Protein AF-K0R519-F1 (afdb_monomer)

Solvent-accessible surface area (backbone atoms only — not comparable to full-atom values): 11097 Å² total; per-residue (Å²): 91,78,48,80,50,48,80,39,66,50,77,47,80,40,70,67,36,91,48,56,45,55,41,34,41,39,29,56,32,55,31,43,37,39,33,56,28,25,58,20,41,37,35,41,37,43,30,32,32,30,35,41,36,42,40,32,41,24,59,20,36,39,37,41,39,40,32,41,29,42,33,42,38,38,39,33,48,27,49,23,41,36,42,39,36,40,33,39,32,44,38,40,37,42,38,38,39,28,53,28,38,38,38,38,37,40,32,37,30,35,38,38,40,39,38,32,46,25,48,24,40,39,39,38,38,33,52,20,65,28,45,38,40,40,38,39,33,48,24,62,23,37,38,39,39,38,34,39,33,49,64,33,45,34,39,41,38,39,34,45,22,53,22,36,39,36,38,37,42,40,42,87,50,97,29,77,18,38,39,38,38,37,35,32,62,21,47,25,39,38,39,41,38,37,34,43,42,50,69,44,47,74,36,46,34,38,69,33,96,46,78,47,77,46,77,45,82,71,80,89,80,82,86,87,76,82,81,68,66,76,54,70,61,71,62,71,80,75,80,82,124

Nearest PDB structures (foldseek):
  8c50-assembly1_A  TM=2.244E-01  e=5.075E+00  Pontibacter korlensis
  7muq-assembly1_IM  TM=3.272E-01  e=9.864E+00  Legionella pneumophila
  7rah-assembly1_E  TM=1.917E-01  e=8.462E+00  Bordetella pertussis

Sequence (241 aa):
MTINLGTKEADVDITSTAQGLGLTLNYSVASDIAVGSAQGPLTLNTGDGNAVIDVAKIDGPLTLICGIGDHDVKLSEIAGDVLLTLGDGNQIVGIEDITNNLAVTLGTGNHVLRISGTTGNINATSLGGGEEFIVVQNTASDVSITTTSTTTTSNYTIQDTTGNVTVNSLQSSSGQGTHYYDISNTSGDVAVTAQGGNVKVLDVKTNATQTVMNVLDTTTGDQSDSDHAFDIENTLQRDVF

Organism: Thalassiosira oceanica (NCBI:txid159749)

Structure (mmCIF, N/CA/C/O backbone):
data_AF-K0R519-F1
#
_entry.id   AF-K0R519-F1
#
loop_
_atom_site.group_PDB
_atom_site.id
_atom_site.type_symbol
_atom_site.label_atom_id
_atom_site.label_alt_id
_atom_site.label_comp_id
_atom_site.label_asym_id
_atom_site.label_entity_id
_atom_site.label_seq_id
_atom_site.pdbx_PDB_ins_code
_atom_site.Cartn_x
_atom_site.Cartn_y
_atom_site.Cartn_z
_atom_site.occupancy
_atom_site.B_iso_or_equiv
_atom_site.auth_seq_id
_atom_site.auth_comp_id
_atom_site.auth_asym_id
_atom_site.auth_atom_id
_atom_site.pdbx_PDB_model_num
ATOM 1 N N . MET A 1 1 ? -0.104 23.165 10.542 1.00 84.06 1 MET A N 1
ATOM 2 C CA . MET A 1 1 ? 1.220 23.763 10.797 1.00 84.06 1 MET A CA 1
ATOM 3 C C . MET A 1 1 ? 2.101 23.454 9.607 1.00 84.06 1 MET A C 1
ATOM 5 O O . MET A 1 1 ? 2.061 22.332 9.125 1.00 84.06 1 MET A O 1
ATOM 9 N N . THR A 1 2 ? 2.869 24.426 9.128 1.00 82.12 2 THR A N 1
ATOM 10 C CA . THR A 1 2 ? 3.834 24.208 8.045 1.00 82.12 2 THR A CA 1
ATOM 11 C C . THR A 1 2 ? 5.220 24.538 8.570 1.00 82.12 2 THR A C 1
ATOM 13 O O . THR A 1 2 ? 5.417 25.619 9.123 1.00 82.12 2 THR A O 1
ATOM 16 N N . ILE A 1 3 ? 6.161 23.614 8.405 1.00 81.94 3 ILE A N 1
ATOM 17 C CA . ILE A 1 3 ? 7.577 23.792 8.718 1.00 81.94 3 ILE A CA 1
ATOM 18 C C . ILE A 1 3 ? 8.329 23.679 7.395 1.00 81.94 3 ILE A C 1
ATOM 20 O O . ILE A 1 3 ? 8.199 22.691 6.679 1.00 81.94 3 ILE A O 1
ATOM 24 N N . ASN A 1 4 ? 9.082 24.717 7.042 1.00 81.94 4 ASN A N 1
ATOM 25 C CA . ASN A 1 4 ? 9.931 24.707 5.858 1.00 81.94 4 ASN A CA 1
ATOM 26 C C . ASN A 1 4 ? 11.389 24.605 6.303 1.00 81.94 4 ASN A C 1
ATOM 28 O O . ASN A 1 4 ? 11.902 25.513 6.956 1.00 81.94 4 ASN A O 1
ATOM 32 N N . LEU A 1 5 ? 12.018 23.486 5.968 1.00 79.75 5 LEU A N 1
ATOM 33 C CA . LEU A 1 5 ? 13.377 23.127 6.360 1.00 79.75 5 LEU A CA 1
ATOM 34 C C . LEU A 1 5 ? 14.374 23.375 5.218 1.00 79.75 5 LEU A C 1
ATOM 36 O O . LEU A 1 5 ? 15.583 23.444 5.447 1.00 79.75 5 LEU A O 1
ATOM 40 N N . GLY A 1 6 ? 13.882 23.550 3.986 1.00 83.81 6 GLY A N 1
ATOM 41 C CA . GLY A 1 6 ? 14.714 23.696 2.796 1.00 83.81 6 GLY A CA 1
ATOM 42 C C . GLY A 1 6 ? 15.597 22.464 2.592 1.00 83.81 6 GLY A C 1
ATOM 43 O O . GLY A 1 6 ? 15.103 21.352 2.476 1.00 83.81 6 GLY A O 1
ATOM 44 N N . THR A 1 7 ? 16.914 22.652 2.574 1.00 84.50 7 THR A N 1
ATOM 45 C CA . THR A 1 7 ? 17.890 21.569 2.354 1.00 84.50 7 THR A CA 1
ATOM 46 C C . THR A 1 7 ? 18.437 20.978 3.659 1.00 84.50 7 THR A C 1
ATOM 48 O O . THR A 1 7 ? 19.580 20.516 3.693 1.00 84.50 7 THR A O 1
ATOM 51 N N . LYS A 1 8 ? 17.726 21.142 4.776 1.00 82.19 8 LYS A N 1
ATOM 52 C CA . LYS A 1 8 ? 18.169 20.673 6.092 1.00 82.19 8 LYS A CA 1
ATOM 53 C C . LYS A 1 8 ? 17.431 19.401 6.462 1.00 82.19 8 LYS A C 1
ATOM 55 O O . LYS A 1 8 ? 16.226 19.322 6.248 1.00 82.19 8 LYS A O 1
ATOM 60 N N . GLU A 1 9 ? 18.180 18.456 7.017 1.00 82.31 9 GLU A N 1
ATOM 61 C CA . GLU A 1 9 ? 17.621 17.273 7.661 1.00 82.31 9 GLU A CA 1
ATOM 62 C C . GLU A 1 9 ? 16.838 17.733 8.889 1.00 82.31 9 GLU A C 1
ATOM 64 O O . GLU A 1 9 ? 17.224 18.706 9.557 1.00 82.31 9 GLU A O 1
ATOM 69 N N . ALA A 1 10 ? 15.730 17.062 9.168 1.00 77.19 10 ALA A N 1
ATOM 70 C CA . ALA A 1 10 ? 15.011 17.253 10.408 1.00 77.19 10 ALA A CA 1
ATOM 71 C C . ALA A 1 10 ? 14.505 15.928 10.943 1.00 77.19 10 ALA A C 1
ATOM 73 O O . ALA A 1 10 ? 13.949 15.122 10.201 1.00 77.19 10 ALA A O 1
ATOM 74 N N . ASP A 1 11 ? 14.609 15.816 12.260 1.00 87.31 11 ASP A N 1
ATOM 75 C CA . ASP A 1 11 ? 13.950 14.778 13.027 1.00 87.31 11 ASP A CA 1
ATOM 76 C C . ASP A 1 11 ? 12.719 15.414 13.667 1.00 87.31 11 ASP A C 1
ATOM 78 O O . ASP A 1 11 ? 12.820 16.386 14.430 1.00 87.31 11 ASP A O 1
ATOM 82 N N . VAL A 1 12 ? 11.540 14.911 13.320 1.00 88.38 12 VAL A N 1
ATOM 83 C CA . VAL A 1 12 ? 10.273 15.375 13.885 1.00 88.38 12 VAL A CA 1
ATOM 84 C C . VAL A 1 12 ? 9.673 14.254 14.712 1.00 88.38 12 VAL A C 1
ATOM 86 O O . VAL A 1 12 ? 9.172 13.280 14.165 1.00 88.38 12 VAL A O 1
ATOM 89 N N . ASP A 1 13 ? 9.677 14.424 16.032 1.00 91.38 13 ASP A N 1
ATOM 90 C CA . ASP A 1 13 ? 9.027 13.513 16.975 1.00 91.38 13 ASP A CA 1
ATOM 91 C C . ASP A 1 13 ? 7.767 14.171 17.557 1.00 91.38 13 ASP A C 1
ATOM 93 O O . ASP A 1 13 ? 7.820 15.221 18.209 1.00 91.38 13 ASP A O 1
ATOM 97 N N . ILE A 1 14 ? 6.614 13.555 17.296 1.00 89.88 14 ILE A N 1
ATOM 98 C CA . ILE A 1 14 ? 5.316 13.923 17.853 1.00 89.88 14 ILE A CA 1
ATOM 99 C C . ILE A 1 14 ? 4.838 12.778 18.742 1.00 89.88 14 ILE A C 1
ATOM 101 O O . ILE A 1 14 ? 4.210 11.822 18.292 1.00 89.88 14 ILE A O 1
ATOM 105 N N . THR A 1 15 ? 5.059 12.901 20.046 1.00 90.44 15 THR A N 1
ATOM 106 C CA . THR A 1 15 ? 4.695 11.837 20.991 1.00 90.44 15 THR A CA 1
ATOM 107 C C . THR A 1 15 ? 3.179 11.621 21.099 1.00 90.44 15 THR A C 1
ATOM 109 O O . THR A 1 15 ? 2.713 10.484 21.175 1.00 90.44 15 THR A O 1
ATOM 112 N N . SER A 1 16 ? 2.389 12.702 21.135 1.00 87.81 16 SER A N 1
ATOM 113 C CA . SER A 1 16 ? 0.922 12.620 21.185 1.00 87.81 16 SER A CA 1
ATOM 114 C C . SER A 1 16 ? 0.246 13.917 20.746 1.00 87.81 16 SER A C 1
ATOM 116 O O . SER A 1 16 ? 0.772 15.010 20.977 1.00 87.81 16 SER A O 1
ATOM 118 N N . THR A 1 17 ? -0.957 13.811 20.179 1.00 87.75 17 THR A N 1
ATOM 119 C CA . THR A 1 17 ? -1.841 14.960 19.937 1.00 87.75 17 THR A CA 1
ATOM 120 C C . THR A 1 17 ? -3.258 14.680 20.437 1.00 87.75 17 THR A C 1
ATOM 122 O O . THR A 1 17 ? -3.843 13.631 20.173 1.00 87.75 17 THR A O 1
ATOM 125 N N . ALA A 1 18 ? -3.820 15.627 21.194 1.00 79.88 18 ALA A N 1
ATOM 126 C CA . ALA A 1 18 ? -5.167 15.507 21.766 1.00 79.88 18 ALA A CA 1
ATOM 127 C C . ALA A 1 18 ? -6.289 15.872 20.773 1.00 79.88 18 ALA A C 1
ATOM 129 O O . ALA A 1 18 ? -7.463 15.667 21.055 1.00 79.88 18 ALA A O 1
ATOM 130 N N . GLN A 1 19 ? -5.940 16.475 19.637 1.00 85.00 19 GLN A N 1
ATOM 131 C CA . GLN A 1 19 ? -6.845 16.843 18.547 1.00 85.00 19 GLN A CA 1
ATOM 132 C C . GLN A 1 19 ? -6.149 16.534 17.223 1.00 85.00 19 GLN A C 1
ATOM 134 O O . GLN A 1 19 ? -4.952 16.251 17.214 1.00 85.00 19 GLN A O 1
ATOM 139 N N . GLY A 1 20 ? -6.883 16.619 16.112 1.00 80.75 20 GLY A N 1
ATOM 140 C CA . GLY A 1 20 ? -6.295 16.419 14.791 1.00 80.75 20 GLY A CA 1
ATOM 141 C C . GLY A 1 20 ? -5.107 17.350 14.534 1.00 80.75 20 GLY A C 1
ATOM 142 O O . GLY A 1 20 ? -5.122 18.523 14.915 1.00 80.75 20 GLY A O 1
ATOM 143 N N . LEU A 1 21 ? -4.082 16.820 13.873 1.00 86.56 21 LEU A N 1
ATOM 144 C CA . LEU A 1 21 ? -2.866 17.527 13.505 1.00 86.56 21 LEU A CA 1
ATOM 145 C C . LEU A 1 21 ? -2.728 17.532 11.984 1.00 86.56 21 LEU A C 1
ATOM 147 O O . LEU A 1 21 ? -2.557 16.494 11.358 1.00 86.56 21 LEU A O 1
ATOM 151 N N . GLY A 1 22 ? -2.732 18.720 11.385 1.00 83.94 22 GLY A N 1
ATOM 152 C CA . GLY A 1 22 ? -2.201 18.902 10.036 1.00 83.94 22 GLY A CA 1
ATOM 153 C C . GLY A 1 22 ? -0.766 19.404 10.119 1.00 83.94 22 GLY A C 1
ATOM 154 O O . GLY A 1 22 ? -0.552 20.523 10.596 1.00 83.94 22 GLY A O 1
ATOM 155 N N . LEU A 1 23 ? 0.203 18.621 9.655 1.00 84.25 23 LEU A N 1
ATOM 156 C CA . LEU A 1 23 ? 1.611 18.983 9.550 1.00 84.25 23 LEU A CA 1
ATOM 157 C C . LEU A 1 23 ? 2.080 18.872 8.093 1.00 84.25 23 LEU A C 1
ATOM 159 O O . LEU A 1 23 ? 1.923 17.852 7.433 1.00 84.25 23 LEU A O 1
ATOM 163 N N . THR A 1 24 ? 2.695 19.938 7.600 1.00 83.31 24 THR A N 1
ATOM 164 C CA . THR A 1 24 ? 3.389 19.957 6.310 1.00 83.31 24 THR A CA 1
ATOM 165 C C . THR A 1 24 ? 4.861 20.237 6.565 1.00 83.31 24 THR A C 1
ATOM 167 O O . THR A 1 24 ? 5.186 21.272 7.154 1.00 83.31 24 THR A O 1
ATOM 170 N N . LEU A 1 25 ? 5.730 19.334 6.132 1.00 78.31 25 LEU A N 1
ATOM 171 C CA . LEU A 1 25 ? 7.179 19.426 6.218 1.00 78.31 25 LEU A CA 1
ATOM 172 C C . LEU A 1 25 ? 7.740 19.572 4.806 1.00 78.31 25 LEU A C 1
ATOM 174 O O . LEU A 1 25 ? 7.719 18.631 4.027 1.00 78.31 25 LEU A O 1
ATOM 178 N N . ASN A 1 26 ? 8.263 20.747 4.473 1.00 79.12 26 ASN A N 1
ATOM 179 C CA . ASN A 1 26 ? 8.920 20.957 3.185 1.00 79.12 26 ASN A CA 1
ATOM 180 C C . ASN A 1 26 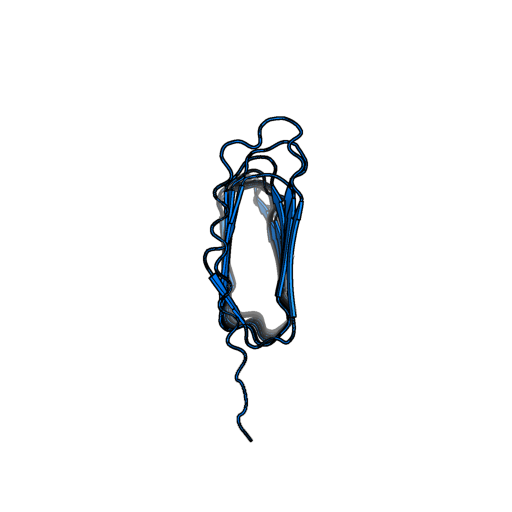? 10.433 20.820 3.372 1.00 79.12 26 ASN A C 1
ATOM 182 O O . ASN A 1 26 ? 11.052 21.700 3.980 1.00 79.12 26 ASN A O 1
ATOM 186 N N . TYR A 1 27 ? 11.016 19.743 2.852 1.00 79.81 27 TYR A N 1
ATOM 187 C CA . TYR A 1 27 ? 12.457 19.493 2.830 1.00 79.81 27 TYR A CA 1
ATOM 188 C C . TYR A 1 27 ? 12.894 18.940 1.463 1.00 79.81 27 TYR A C 1
ATOM 190 O O . TYR A 1 27 ? 12.051 18.739 0.591 1.00 79.81 27 TYR A O 1
ATOM 198 N N . SER A 1 28 ? 14.207 18.802 1.250 1.00 79.62 28 SER A N 1
ATOM 199 C CA . SER A 1 28 ? 14.812 18.231 0.033 1.00 79.62 28 SER A CA 1
ATOM 200 C C . SER A 1 28 ? 15.953 17.242 0.330 1.00 79.62 28 SER A C 1
ATOM 202 O O . SER A 1 28 ? 16.826 17.030 -0.512 1.00 79.62 28 SER A O 1
ATOM 204 N N . VAL A 1 29 ? 16.038 16.746 1.566 1.00 82.88 29 VAL A N 1
ATOM 205 C CA . VAL A 1 29 ? 17.089 15.841 2.070 1.00 82.88 29 VAL A CA 1
ATOM 206 C C . VAL A 1 29 ? 16.476 14.813 3.024 1.00 82.88 29 VAL A C 1
ATOM 208 O O . VAL A 1 29 ? 15.331 14.982 3.431 1.00 82.88 29 VAL A O 1
ATOM 211 N N . ALA A 1 30 ? 17.233 13.773 3.385 1.00 83.25 30 ALA A N 1
ATOM 212 C CA . ALA A 1 30 ? 16.787 12.730 4.309 1.00 83.25 30 ALA A CA 1
ATOM 213 C C . ALA A 1 30 ? 16.189 13.314 5.605 1.00 83.25 30 ALA A C 1
ATOM 215 O O . ALA A 1 30 ? 16.719 14.287 6.144 1.00 83.25 30 ALA A O 1
ATOM 216 N N . SER A 1 31 ? 15.075 12.760 6.079 1.00 87.12 31 SER A N 1
ATOM 217 C CA . SER A 1 31 ? 14.422 13.183 7.325 1.00 87.12 31 SER A CA 1
ATOM 218 C C . SER A 1 31 ? 13.724 12.012 8.007 1.00 87.12 31 SER A C 1
ATOM 220 O O . SER A 1 31 ? 13.148 11.160 7.326 1.00 87.12 31 SER A O 1
ATOM 222 N N . ASP A 1 32 ? 13.713 12.038 9.338 1.00 93.12 32 ASP A N 1
ATOM 223 C CA . ASP A 1 32 ? 13.045 11.040 10.167 1.00 93.12 32 ASP A CA 1
ATOM 224 C C . ASP A 1 32 ? 11.806 11.666 10.823 1.00 93.12 32 ASP A C 1
ATOM 226 O O . ASP A 1 32 ? 11.859 12.729 11.450 1.00 93.12 32 ASP A O 1
ATOM 230 N N . ILE A 1 33 ? 10.652 11.024 10.669 1.00 93.50 33 ILE A N 1
ATOM 231 C CA . ILE A 1 33 ? 9.376 11.500 11.208 1.00 93.50 33 ILE A CA 1
ATOM 232 C C . ILE A 1 33 ? 8.761 10.385 12.041 1.00 93.50 33 ILE A C 1
ATOM 234 O O . ILE A 1 33 ? 8.452 9.318 11.525 1.00 93.50 33 ILE A O 1
ATOM 238 N N . ALA A 1 34 ? 8.521 10.657 13.318 1.00 95.69 34 ALA A N 1
ATOM 239 C CA . ALA A 1 34 ? 7.844 9.745 14.225 1.00 95.69 34 ALA A CA 1
ATOM 240 C C . ALA A 1 34 ? 6.584 10.403 14.799 1.00 95.69 34 ALA A C 1
ATOM 242 O O . ALA A 1 34 ? 6.629 11.519 15.324 1.00 95.69 34 ALA A O 1
ATOM 243 N N . VAL A 1 35 ? 5.450 9.707 14.734 1.00 94.38 35 VAL A N 1
ATOM 244 C CA . VAL A 1 35 ? 4.209 10.097 15.412 1.00 94.38 35 VAL A CA 1
ATOM 245 C C . VAL A 1 35 ? 3.720 8.937 16.266 1.00 94.38 35 VAL A C 1
ATOM 247 O O . VAL A 1 35 ? 3.270 7.922 15.750 1.00 94.38 35 VAL A O 1
ATOM 250 N N . GLY A 1 36 ? 3.789 9.095 17.586 1.00 93.44 36 GLY A N 1
ATOM 251 C CA . GLY A 1 36 ? 3.450 8.026 18.524 1.00 93.44 36 GLY A CA 1
ATOM 252 C C . GLY A 1 36 ? 1.950 7.823 18.750 1.00 93.44 36 GLY A C 1
ATOM 253 O O . GLY A 1 36 ? 1.538 6.705 19.048 1.00 93.44 36 GLY A O 1
ATOM 254 N N . SER A 1 37 ? 1.147 8.894 18.689 1.00 93.94 37 SER A N 1
ATOM 255 C CA . SER A 1 37 ? -0.321 8.816 18.782 1.00 93.94 37 SER A CA 1
ATOM 256 C C . SER A 1 37 ? -1.034 10.105 18.349 1.00 93.94 37 SER A C 1
ATOM 258 O O . SER A 1 37 ? -0.532 11.219 18.547 1.00 93.94 37 SER A O 1
ATOM 260 N N . ALA A 1 38 ? -2.256 9.976 17.830 1.00 93.06 38 ALA A N 1
ATOM 261 C CA . ALA A 1 38 ? -3.154 11.104 17.578 1.00 93.06 38 ALA A CA 1
ATOM 262 C C . ALA A 1 38 ? -4.627 10.710 17.754 1.00 93.06 38 ALA A C 1
ATOM 264 O O . ALA A 1 38 ? -5.096 9.754 17.147 1.00 93.06 38 ALA A O 1
ATOM 265 N N . GLN A 1 39 ? -5.383 11.490 18.533 1.00 90.56 39 GLN A N 1
ATOM 266 C CA . GLN A 1 39 ? -6.820 11.230 18.747 1.00 90.56 39 GLN A CA 1
ATOM 267 C C . GLN A 1 39 ? -7.716 11.710 17.594 1.00 90.56 39 GLN A C 1
ATOM 269 O O . GLN A 1 39 ? -8.891 11.362 17.516 1.00 90.56 39 GLN A O 1
ATOM 274 N N . GLY A 1 40 ? -7.203 12.586 16.731 1.00 90.88 40 GLY A N 1
ATOM 275 C CA . GLY A 1 40 ? -7.960 13.158 15.620 1.00 90.88 40 GLY A CA 1
ATOM 276 C C . GLY A 1 40 ? -7.328 12.857 14.265 1.00 90.88 40 GLY A C 1
ATOM 277 O O . GLY A 1 40 ? -6.360 12.104 14.191 1.00 90.88 40 GLY A O 1
ATOM 278 N N . PRO A 1 41 ? -7.852 13.472 13.191 1.00 93.62 41 PRO A N 1
ATOM 279 C CA . PRO A 1 41 ? -7.259 13.365 11.866 1.00 93.62 41 PRO A CA 1
ATOM 280 C C . PRO A 1 41 ? -5.780 13.753 11.876 1.00 93.62 41 PRO A C 1
ATOM 282 O O . PRO A 1 41 ? -5.429 14.805 12.416 1.00 93.62 41 PRO A O 1
ATOM 285 N N . LEU A 1 42 ? -4.933 12.951 11.242 1.00 94.19 42 LEU A N 1
ATOM 286 C CA . LEU A 1 42 ? -3.529 13.272 11.021 1.00 94.19 42 LEU A CA 1
ATOM 287 C C . LEU A 1 42 ? -3.301 13.494 9.527 1.00 94.19 42 LEU A C 1
ATOM 289 O O . LEU A 1 42 ? -3.652 12.659 8.700 1.00 94.19 42 LEU A O 1
ATOM 293 N N . THR A 1 43 ? -2.709 14.627 9.168 1.00 94.94 43 THR A N 1
ATOM 294 C CA . THR A 1 43 ? -2.221 14.873 7.810 1.00 94.94 43 THR A CA 1
ATOM 295 C C . THR A 1 43 ? -0.736 15.165 7.873 1.00 94.94 43 THR A C 1
ATOM 297 O O . THR A 1 43 ? -0.338 16.133 8.517 1.00 94.94 43 THR A O 1
ATO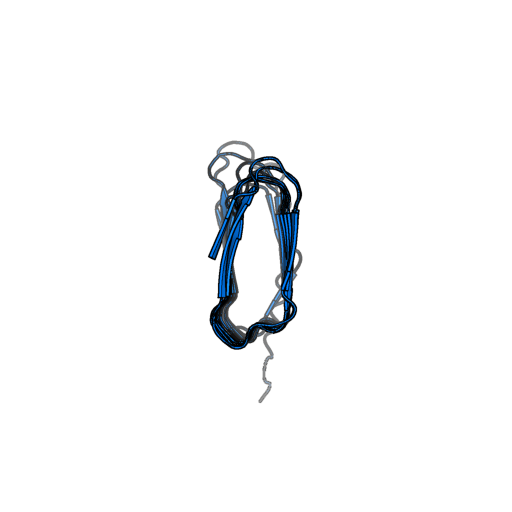M 300 N N . LEU A 1 44 ? 0.060 14.350 7.191 1.00 93.81 44 LEU A N 1
ATOM 301 C CA . LEU A 1 44 ? 1.487 14.534 6.980 1.00 93.81 44 LEU A CA 1
ATOM 302 C C . LEU A 1 44 ? 1.720 14.753 5.486 1.00 93.81 44 LEU A C 1
ATOM 304 O O . LEU A 1 44 ? 1.308 13.944 4.660 1.00 93.81 44 LEU A O 1
ATOM 308 N N . ASN A 1 45 ? 2.353 15.864 5.138 1.00 92.88 45 ASN A N 1
ATOM 309 C CA . ASN A 1 45 ? 2.804 16.124 3.776 1.00 92.88 45 ASN A CA 1
ATOM 310 C C . ASN A 1 45 ? 4.303 16.402 3.820 1.00 92.88 45 ASN A C 1
ATOM 312 O O . ASN A 1 45 ? 4.698 17.392 4.443 1.00 92.88 45 ASN A O 1
ATOM 316 N N . THR A 1 46 ? 5.104 15.520 3.233 1.00 90.88 46 THR A N 1
ATOM 317 C CA . THR A 1 46 ? 6.552 15.667 3.132 1.00 90.88 46 THR A CA 1
ATOM 318 C C . THR A 1 46 ? 6.944 16.178 1.749 1.00 90.88 46 THR A C 1
ATOM 320 O O . THR A 1 46 ? 6.268 15.925 0.751 1.00 90.88 46 THR A O 1
ATOM 323 N N . GLY A 1 47 ? 8.025 16.955 1.704 1.00 89.81 47 GLY A N 1
ATOM 324 C CA . GLY A 1 47 ? 8.617 17.426 0.457 1.00 89.81 47 GLY A CA 1
ATOM 325 C C . GLY A 1 47 ? 9.338 16.315 -0.304 1.00 89.81 47 GLY A C 1
ATOM 326 O O . GLY A 1 47 ? 9.117 15.127 -0.080 1.00 89.81 47 GLY A O 1
ATOM 327 N N . ASP A 1 48 ? 10.227 16.733 -1.197 1.00 92.56 48 ASP A N 1
ATOM 328 C CA . ASP A 1 48 ? 11.121 15.815 -1.894 1.00 92.56 48 ASP A CA 1
ATOM 329 C C . ASP A 1 48 ? 12.281 15.376 -0.978 1.00 92.56 48 ASP A C 1
ATOM 331 O O . ASP A 1 48 ? 12.583 15.988 0.049 1.00 92.56 48 ASP A O 1
ATOM 335 N N . GLY A 1 49 ? 13.001 14.342 -1.388 1.00 93.19 49 GLY A N 1
ATOM 336 C CA . GLY A 1 49 ? 14.088 13.733 -0.636 1.00 93.19 49 GLY A CA 1
ATOM 337 C C . GLY A 1 49 ? 13.644 12.494 0.129 1.00 93.19 49 GLY A C 1
ATOM 338 O O . GLY A 1 49 ? 12.466 12.172 0.230 1.00 93.19 49 GLY A O 1
ATOM 339 N N . ASN A 1 50 ? 14.625 11.770 0.654 1.00 94.31 50 ASN A N 1
ATOM 340 C CA . ASN A 1 50 ? 14.358 10.492 1.297 1.00 94.31 50 ASN A CA 1
ATOM 341 C C . ASN A 1 50 ? 13.681 10.691 2.659 1.00 94.31 50 ASN A C 1
ATOM 343 O O . ASN A 1 50 ? 13.868 11.724 3.305 1.00 94.31 50 ASN A O 1
ATOM 347 N N . ALA A 1 51 ? 12.904 9.713 3.118 1.00 94.31 51 ALA A N 1
ATOM 348 C CA . ALA A 1 51 ? 12.263 9.812 4.429 1.00 94.31 51 ALA A CA 1
ATOM 349 C C . ALA A 1 51 ? 12.143 8.461 5.127 1.00 94.31 51 ALA A C 1
ATOM 351 O O . ALA A 1 51 ? 11.838 7.465 4.477 1.00 94.31 51 ALA A O 1
ATOM 352 N N . VAL A 1 52 ? 12.305 8.457 6.448 1.00 96.50 52 VAL A N 1
ATOM 353 C CA . VAL A 1 52 ? 11.859 7.361 7.312 1.00 96.50 52 VAL A CA 1
ATOM 354 C C . VAL A 1 52 ? 10.683 7.872 8.132 1.00 96.50 52 VAL A C 1
ATOM 356 O O . VAL A 1 52 ? 10.782 8.905 8.792 1.00 96.50 52 VAL A O 1
ATOM 359 N N . ILE A 1 53 ? 9.542 7.193 8.057 1.00 97.38 53 ILE A N 1
ATOM 360 C CA . ILE A 1 53 ? 8.290 7.654 8.658 1.00 97.38 53 ILE A CA 1
ATOM 361 C C . ILE A 1 53 ? 7.682 6.523 9.478 1.00 97.38 53 ILE A C 1
ATOM 363 O O . ILE A 1 53 ? 7.319 5.494 8.922 1.00 97.38 53 ILE A O 1
ATOM 367 N N . ASP A 1 54 ? 7.515 6.731 10.780 1.00 98.12 54 ASP A N 1
ATOM 368 C CA . ASP A 1 54 ? 6.828 5.806 11.685 1.00 98.12 54 ASP A CA 1
ATOM 369 C C . ASP A 1 54 ? 5.609 6.500 12.305 1.00 98.12 54 ASP A C 1
ATOM 371 O O . ASP A 1 54 ? 5.731 7.522 12.985 1.00 98.12 54 ASP A O 1
ATOM 375 N N . VAL A 1 55 ? 4.412 5.978 12.045 1.00 97.50 55 VAL A N 1
ATOM 376 C CA . VAL A 1 55 ? 3.151 6.509 12.571 1.00 97.50 55 VAL A CA 1
ATOM 377 C C . VAL A 1 55 ? 2.385 5.392 13.262 1.00 97.50 55 VAL A C 1
ATOM 379 O O . VAL A 1 55 ? 2.034 4.383 12.650 1.00 97.50 55 VAL A O 1
ATOM 382 N N . ALA A 1 56 ? 2.060 5.613 14.530 1.00 97.31 56 ALA A N 1
ATOM 383 C CA . ALA A 1 56 ? 1.320 4.673 15.351 1.00 97.31 56 ALA A CA 1
ATOM 384 C C . ALA A 1 56 ? 0.084 5.323 15.988 1.00 97.31 56 ALA A C 1
ATOM 386 O O . ALA A 1 56 ? 0.076 6.523 16.280 1.00 97.31 56 ALA A O 1
ATOM 387 N N . LYS A 1 57 ? -0.937 4.504 16.270 1.00 96.56 57 LYS A N 1
ATOM 388 C CA . LYS A 1 57 ? -2.053 4.818 17.186 1.00 96.56 57 LYS A CA 1
ATOM 389 C C . LYS A 1 57 ? -2.816 6.081 16.808 1.00 96.56 57 LYS A C 1
ATOM 391 O O . LYS A 1 57 ? -2.826 7.076 17.544 1.00 96.56 57 LYS A O 1
ATOM 396 N N . ILE A 1 58 ? -3.455 6.033 15.645 1.00 96.81 58 ILE A N 1
ATOM 397 C CA . ILE A 1 58 ? -4.269 7.135 15.130 1.00 96.81 58 ILE A CA 1
ATOM 398 C C . ILE A 1 58 ? -5.747 6.756 15.242 1.00 96.81 58 ILE A C 1
ATOM 400 O O . ILE A 1 58 ? -6.226 5.884 14.523 1.00 96.81 58 ILE A O 1
ATOM 404 N N . ASP A 1 59 ? -6.487 7.431 16.121 1.00 95.69 59 ASP A N 1
ATOM 405 C CA . ASP A 1 59 ? -7.926 7.180 16.304 1.00 95.69 59 ASP A CA 1
ATOM 406 C C . ASP A 1 59 ? -8.757 7.756 15.138 1.00 95.69 59 ASP A C 1
ATOM 408 O O . ASP A 1 59 ? -9.862 7.298 14.843 1.00 95.69 59 ASP A O 1
ATOM 412 N N . GLY A 1 60 ? -8.233 8.799 14.484 1.00 95.31 60 GLY A N 1
ATOM 413 C CA . GLY A 1 60 ? -8.844 9.456 13.331 1.00 95.31 60 GLY A CA 1
ATOM 414 C C . GLY A 1 60 ? -8.337 8.939 11.979 1.00 95.31 60 GLY A C 1
ATOM 415 O O . GLY A 1 60 ? -7.558 7.990 11.913 1.00 95.31 60 GLY A O 1
ATOM 416 N N . PRO A 1 61 ? -8.769 9.563 10.869 1.00 96.81 61 PRO A N 1
ATOM 417 C CA . PRO A 1 61 ? -8.219 9.268 9.551 1.00 96.81 61 PRO A CA 1
ATOM 418 C C . PRO A 1 61 ? -6.773 9.766 9.421 1.00 96.81 61 PRO A C 1
ATOM 420 O O . PRO A 1 61 ? -6.419 10.820 9.959 1.00 96.81 61 PRO A O 1
ATOM 423 N N . LEU A 1 62 ? -5.962 9.043 8.651 1.00 97.75 62 LEU A N 1
ATOM 424 C CA . LEU A 1 62 ? -4.599 9.421 8.288 1.00 97.75 62 LEU A CA 1
ATOM 425 C C . LEU A 1 62 ? -4.528 9.787 6.803 1.00 97.75 62 LEU A C 1
ATOM 427 O O . LEU A 1 62 ? -4.992 9.055 5.935 1.00 97.75 62 LEU A O 1
ATOM 431 N N . THR A 1 63 ? -3.874 10.900 6.497 1.00 98.12 63 THR A N 1
ATOM 432 C CA . THR A 1 63 ? -3.386 11.216 5.154 1.00 98.12 63 THR A CA 1
ATOM 433 C C . THR A 1 63 ? -1.881 11.424 5.217 1.00 98.12 63 THR A C 1
ATOM 435 O O . THR A 1 63 ? -1.423 12.337 5.900 1.00 98.12 63 THR A O 1
ATOM 438 N N . LEU A 1 64 ? -1.118 10.602 4.506 1.00 98.00 64 LEU A N 1
ATOM 439 C CA . LEU A 1 64 ? 0.325 10.740 4.353 1.00 98.00 64 LEU A CA 1
ATOM 440 C C . LEU A 1 64 ? 0.650 10.898 2.870 1.00 98.00 64 LEU A C 1
ATOM 442 O O . LEU A 1 64 ? 0.363 10.015 2.066 1.00 98.00 64 LEU A O 1
ATOM 446 N N . ILE A 1 65 ? 1.234 12.038 2.518 1.00 97.31 65 ILE A N 1
ATOM 447 C CA . ILE A 1 65 ? 1.675 12.355 1.162 1.00 97.31 65 ILE A CA 1
ATOM 448 C C . ILE A 1 65 ? 3.173 12.620 1.222 1.00 97.31 65 ILE A C 1
ATOM 450 O O . ILE A 1 65 ? 3.595 13.470 2.002 1.00 97.31 65 ILE A O 1
ATOM 454 N N . CYS A 1 66 ? 3.951 11.921 0.405 1.00 96.19 66 CYS A N 1
ATOM 455 C CA . CYS A 1 66 ? 5.372 12.187 0.231 1.00 96.19 66 CYS A CA 1
ATOM 456 C C . CYS A 1 66 ? 5.678 12.623 -1.199 1.00 96.19 66 CYS A C 1
ATOM 458 O O . CYS A 1 66 ? 4.999 12.198 -2.139 1.00 96.19 66 CYS A O 1
ATOM 460 N N . GLY A 1 67 ? 6.676 13.497 -1.341 1.00 95.62 67 GLY A N 1
ATOM 461 C CA . GLY A 1 67 ? 7.201 13.938 -2.628 1.00 95.62 67 GLY A CA 1
ATOM 462 C C . GLY A 1 67 ? 8.027 12.861 -3.332 1.00 95.62 67 GLY A C 1
ATOM 463 O O . GLY A 1 67 ? 7.788 11.665 -3.180 1.00 95.62 67 GLY A O 1
ATOM 464 N N . ILE A 1 68 ? 8.983 13.299 -4.148 1.00 95.81 68 ILE A N 1
ATOM 465 C CA . ILE A 1 68 ? 9.920 12.410 -4.847 1.00 95.81 68 ILE A CA 1
ATOM 466 C C . ILE A 1 68 ? 11.060 12.029 -3.902 1.00 95.81 68 ILE A C 1
ATOM 468 O O . ILE A 1 68 ? 11.684 12.910 -3.316 1.00 95.81 68 ILE A O 1
ATOM 472 N N . GLY A 1 69 ? 11.417 10.752 -3.830 1.00 96.38 69 GLY A N 1
ATOM 473 C CA . GLY A 1 69 ? 12.514 10.244 -3.014 1.00 96.38 69 GLY A CA 1
ATOM 474 C C . GLY A 1 69 ? 12.298 8.793 -2.603 1.00 96.38 69 GLY A C 1
ATOM 475 O O . GLY A 1 69 ? 11.224 8.228 -2.801 1.00 96.38 69 GLY A O 1
ATOM 476 N N . ASP A 1 70 ? 13.330 8.184 -2.023 1.00 97.25 70 ASP A N 1
ATOM 477 C CA . ASP A 1 70 ? 13.189 6.858 -1.425 1.00 97.25 70 ASP A CA 1
ATOM 478 C C . ASP A 1 70 ? 12.571 6.994 -0.025 1.00 97.25 70 ASP A C 1
ATOM 480 O O . ASP A 1 70 ? 13.109 7.725 0.818 1.00 97.25 70 ASP A O 1
ATOM 484 N N . HIS A 1 71 ? 11.475 6.288 0.254 1.00 97.56 71 HIS A N 1
ATOM 485 C CA . HIS A 1 71 ? 10.824 6.338 1.563 1.00 97.56 71 HIS A CA 1
ATOM 486 C C . HIS A 1 71 ? 10.703 4.957 2.214 1.00 97.56 71 HIS A C 1
ATOM 488 O O . HIS A 1 71 ? 10.380 3.962 1.564 1.00 97.56 71 HIS A O 1
ATOM 494 N N . ASP A 1 72 ? 10.935 4.920 3.526 1.00 98.31 72 ASP A N 1
ATOM 495 C CA . ASP A 1 72 ? 10.641 3.792 4.411 1.00 98.31 72 ASP A CA 1
ATOM 496 C C . ASP A 1 72 ? 9.510 4.210 5.356 1.00 98.31 72 ASP A C 1
ATOM 498 O O . ASP A 1 72 ? 9.678 5.100 6.190 1.00 98.31 72 ASP A O 1
ATOM 502 N N . VAL A 1 73 ? 8.324 3.638 5.170 1.00 98.62 73 VAL A N 1
ATOM 503 C CA . VAL A 1 73 ? 7.096 4.049 5.852 1.00 98.62 73 VAL A CA 1
ATOM 504 C C . VAL A 1 73 ? 6.529 2.884 6.645 1.00 98.62 73 VAL A C 1
ATOM 506 O O . VAL A 1 73 ? 6.184 1.845 6.086 1.00 98.62 73 VAL A O 1
ATOM 509 N N . LYS A 1 74 ? 6.331 3.095 7.943 1.00 98.69 74 LYS A N 1
ATOM 510 C CA . LYS A 1 74 ? 5.639 2.180 8.840 1.00 98.69 74 LYS A CA 1
ATOM 511 C C . LYS A 1 74 ? 4.392 2.837 9.421 1.00 98.69 74 LYS A C 1
ATOM 513 O O . LYS A 1 74 ? 4.468 3.897 10.035 1.00 98.69 74 LYS A O 1
ATOM 518 N N . LEU A 1 75 ? 3.246 2.186 9.248 1.00 98.69 75 LEU A N 1
ATOM 519 C CA . LEU A 1 75 ? 1.956 2.601 9.796 1.00 98.69 75 LEU A CA 1
ATOM 520 C C . LEU A 1 75 ? 1.397 1.478 10.675 1.00 98.69 75 LEU A C 1
ATOM 522 O O . LEU A 1 75 ? 1.362 0.329 10.239 1.00 98.69 75 LEU A O 1
ATOM 526 N N . SER A 1 76 ? 0.951 1.792 11.891 1.00 98.56 76 SER A N 1
ATOM 527 C CA . SER A 1 76 ? 0.389 0.788 12.805 1.00 98.56 76 SER A CA 1
ATOM 528 C C . SER A 1 76 ? -0.774 1.311 13.648 1.00 98.56 76 SER A C 1
ATOM 530 O O . SER A 1 76 ? -0.781 2.472 14.062 1.00 98.56 76 SER A O 1
ATOM 532 N N . GLU A 1 77 ? -1.741 0.438 13.937 1.00 98.06 77 GLU A N 1
ATOM 533 C CA . GLU A 1 77 ? -2.865 0.705 14.846 1.00 98.06 77 GLU A CA 1
ATOM 534 C C . GLU A 1 77 ? -3.650 1.977 14.456 1.00 98.06 77 GLU A C 1
ATOM 536 O O . GLU A 1 77 ? -3.719 2.950 15.214 1.00 98.06 77 GLU A O 1
ATOM 541 N N . ILE A 1 78 ? -4.228 2.004 13.250 1.00 98.12 78 ILE A N 1
ATOM 542 C CA . ILE A 1 78 ? -5.000 3.161 12.765 1.00 98.12 78 ILE A CA 1
ATOM 543 C C . ILE A 1 78 ? -6.478 2.800 12.681 1.00 98.12 78 ILE A C 1
ATOM 545 O O . ILE A 1 78 ? -6.897 1.928 11.918 1.00 98.12 78 ILE A O 1
ATOM 549 N N . ALA A 1 79 ? -7.292 3.503 13.462 1.00 97.69 79 ALA A N 1
ATOM 550 C CA . ALA A 1 79 ? -8.723 3.271 13.503 1.00 97.69 79 ALA A CA 1
ATOM 551 C C . ALA A 1 79 ? -9.449 3.908 12.310 1.00 97.69 79 ALA A C 1
ATOM 553 O O . ALA A 1 79 ? -10.423 3.336 11.834 1.00 97.69 79 ALA A O 1
ATOM 554 N N . GLY A 1 80 ? -9.022 5.077 11.822 1.00 97.44 80 GLY A N 1
ATOM 555 C CA . GLY A 1 80 ? -9.669 5.769 10.699 1.00 9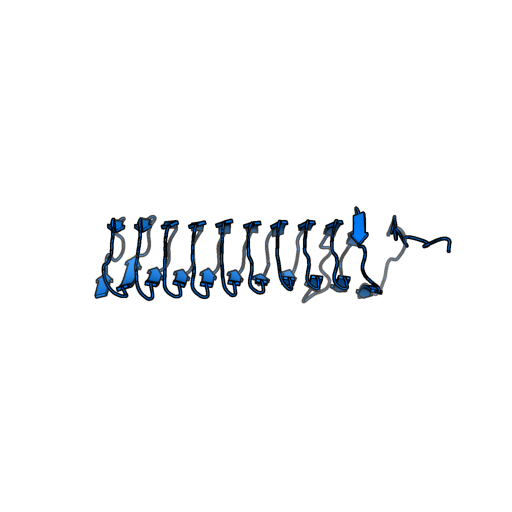7.44 80 GLY A CA 1
ATOM 556 C C . GLY A 1 80 ? -9.242 5.281 9.312 1.00 97.44 80 GLY A C 1
ATOM 557 O O . GLY A 1 80 ? -8.414 4.385 9.177 1.00 97.44 80 GLY A O 1
ATOM 558 N N . ASP A 1 81 ? -9.834 5.871 8.268 1.00 98.38 81 ASP A N 1
ATOM 559 C CA . ASP A 1 81 ? -9.394 5.626 6.888 1.00 98.38 81 ASP A CA 1
ATOM 560 C C . ASP A 1 81 ? -7.947 6.110 6.697 1.00 98.38 81 ASP A C 1
ATOM 562 O O . ASP A 1 81 ? -7.556 7.159 7.221 1.00 98.38 81 ASP A O 1
ATOM 566 N N . VAL A 1 82 ? -7.172 5.376 5.904 1.00 98.69 82 VAL A N 1
ATOM 567 C CA . VAL A 1 82 ? -5.790 5.711 5.560 1.00 98.69 82 VAL A CA 1
ATOM 568 C C . VAL A 1 82 ? -5.688 6.028 4.077 1.00 98.69 82 VAL A C 1
ATOM 570 O O . VAL A 1 82 ? -6.035 5.209 3.228 1.00 98.69 82 VAL A O 1
ATOM 573 N N . LEU A 1 83 ? -5.148 7.205 3.769 1.00 98.62 83 LEU A N 1
ATOM 574 C CA . LEU A 1 83 ? -4.711 7.594 2.434 1.00 98.62 83 LEU A CA 1
ATOM 575 C C . LEU A 1 83 ? -3.193 7.787 2.436 1.00 98.62 83 LEU A C 1
ATOM 577 O O . LEU A 1 83 ? -2.690 8.741 3.028 1.00 98.62 83 LEU A O 1
ATOM 581 N N . LEU A 1 84 ? -2.480 6.899 1.752 1.00 98.69 84 LEU A N 1
ATOM 582 C CA . LEU A 1 84 ? -1.036 6.952 1.558 1.00 98.69 84 LEU A CA 1
ATOM 583 C C . LEU A 1 84 ? -0.725 7.254 0.091 1.00 98.69 84 LEU A C 1
ATOM 585 O O . LEU A 1 84 ? -1.197 6.562 -0.807 1.00 98.69 84 LEU A O 1
ATOM 589 N N . THR A 1 85 ? 0.072 8.283 -0.169 1.00 98.44 85 THR A N 1
ATOM 590 C CA . THR A 1 85 ? 0.567 8.619 -1.508 1.00 98.44 85 THR A CA 1
ATOM 591 C C . THR A 1 85 ? 2.059 8.889 -1.433 1.00 98.44 85 THR A C 1
ATOM 593 O O . THR A 1 85 ? 2.471 9.838 -0.778 1.00 98.44 85 THR A O 1
ATOM 596 N N . LEU A 1 86 ? 2.864 8.065 -2.097 1.00 98.19 86 LEU A N 1
ATOM 597 C CA . LEU A 1 86 ? 4.310 8.242 -2.211 1.00 98.19 86 LEU A CA 1
ATOM 598 C C . LEU A 1 86 ? 4.647 8.580 -3.662 1.00 98.19 86 LEU A C 1
ATOM 600 O O . LEU A 1 86 ? 4.084 7.968 -4.572 1.00 98.19 86 LEU A O 1
ATOM 604 N N . GLY A 1 87 ? 5.514 9.569 -3.877 1.00 97.25 87 GLY A N 1
ATOM 605 C CA . GLY A 1 87 ? 5.969 9.947 -5.210 1.00 97.25 87 GLY A CA 1
ATOM 606 C C . GLY A 1 87 ? 6.933 8.930 -5.824 1.00 97.25 87 GLY A C 1
ATOM 607 O O . GLY A 1 87 ? 6.998 7.766 -5.426 1.00 97.25 87 GLY A O 1
ATOM 608 N N . ASP A 1 88 ? 7.666 9.381 -6.839 1.00 96.88 88 ASP A N 1
ATOM 609 C CA . ASP A 1 88 ? 8.674 8.561 -7.512 1.00 96.88 88 ASP A CA 1
ATOM 610 C C . ASP A 1 88 ? 9.862 8.269 -6.584 1.00 96.88 88 ASP A C 1
ATOM 612 O O . ASP A 1 88 ? 10.299 9.141 -5.836 1.00 96.88 88 ASP A O 1
ATOM 616 N N . GLY A 1 89 ? 10.419 7.065 -6.674 1.00 96.56 89 GLY A N 1
ATOM 617 C CA . GLY A 1 89 ? 11.527 6.575 -5.857 1.00 96.56 89 GLY A CA 1
ATOM 618 C C . GLY A 1 89 ? 11.298 5.137 -5.401 1.00 96.56 89 GLY A C 1
ATOM 619 O O . GLY A 1 89 ? 10.272 4.529 -5.698 1.00 96.56 89 GLY A O 1
ATOM 620 N N . ASN A 1 90 ? 12.265 4.563 -4.690 1.00 96.62 90 ASN A N 1
ATOM 621 C CA . ASN A 1 90 ? 12.108 3.228 -4.127 1.00 96.62 90 ASN A CA 1
ATOM 622 C C . ASN A 1 90 ? 11.354 3.310 -2.802 1.00 96.62 90 ASN A C 1
ATOM 624 O O . ASN A 1 90 ? 11.787 4.006 -1.887 1.00 96.62 90 ASN A O 1
ATOM 628 N N . GLN A 1 91 ? 10.257 2.567 -2.688 1.00 97.75 91 GLN A N 1
ATOM 629 C CA . GLN A 1 91 ? 9.375 2.648 -1.526 1.00 97.75 91 GLN A CA 1
ATOM 630 C C . GLN A 1 91 ? 9.366 1.332 -0.753 1.00 97.75 91 GLN A C 1
ATOM 632 O O . GLN A 1 91 ? 9.122 0.267 -1.322 1.00 97.75 91 GLN A O 1
ATOM 637 N N . ILE A 1 92 ? 9.593 1.406 0.555 1.00 98.38 92 ILE A N 1
ATOM 638 C CA . ILE A 1 92 ? 9.407 0.302 1.497 1.00 98.38 92 ILE A CA 1
ATOM 639 C C . ILE A 1 92 ? 8.281 0.711 2.436 1.00 98.38 92 ILE A C 1
ATOM 641 O O . ILE A 1 92 ? 8.362 1.728 3.110 1.00 98.38 92 ILE A O 1
ATOM 645 N N . VAL A 1 93 ? 7.197 -0.057 2.451 1.00 98.75 93 VAL A N 1
ATOM 646 C CA . VAL A 1 93 ? 5.975 0.297 3.169 1.00 98.75 93 VAL A CA 1
ATOM 647 C C . VAL A 1 93 ? 5.486 -0.902 3.974 1.00 98.75 93 VAL A C 1
ATOM 649 O O . VAL A 1 93 ? 5.208 -1.963 3.413 1.00 98.75 93 VAL A O 1
ATOM 652 N N . GLY A 1 94 ? 5.364 -0.728 5.287 1.00 98.75 94 GLY A N 1
ATOM 653 C CA . GLY A 1 94 ? 4.737 -1.668 6.213 1.00 98.75 94 GLY A CA 1
ATOM 654 C C . GLY A 1 94 ? 3.487 -1.059 6.845 1.00 98.75 94 GLY A C 1
ATOM 655 O O . GLY A 1 94 ? 3.545 0.036 7.397 1.00 98.75 94 GLY A O 1
ATOM 656 N N . ILE A 1 95 ? 2.356 -1.756 6.763 1.00 98.75 95 ILE A N 1
ATOM 657 C CA . ILE A 1 95 ? 1.067 -1.302 7.293 1.00 98.75 95 ILE A CA 1
ATOM 658 C C . ILE A 1 95 ? 0.438 -2.430 8.107 1.00 98.75 95 ILE A C 1
ATOM 660 O O . ILE A 1 95 ? 0.223 -3.531 7.596 1.00 98.75 95 ILE A O 1
ATOM 664 N N . GLU A 1 96 ? 0.135 -2.149 9.367 1.00 98.62 96 GLU A N 1
ATOM 665 C CA . GLU A 1 96 ? -0.384 -3.120 10.328 1.00 98.62 96 GLU A CA 1
ATOM 666 C C . GLU A 1 96 ? -1.630 -2.560 11.032 1.00 98.62 96 GLU A C 1
ATOM 668 O O . GLU A 1 96 ? -1.671 -1.391 11.413 1.00 98.62 96 GLU A O 1
ATOM 673 N N . ASP A 1 97 ? -2.644 -3.403 11.223 1.00 98.12 97 ASP A N 1
ATOM 674 C CA . ASP A 1 97 ? -3.810 -3.134 12.076 1.00 98.12 97 ASP A CA 1
ATOM 675 C C . ASP A 1 97 ? -4.600 -1.862 11.709 1.00 98.12 97 ASP A C 1
ATOM 677 O O . ASP A 1 97 ? -4.695 -0.898 12.478 1.00 98.12 97 ASP A O 1
ATOM 681 N N . ILE A 1 98 ? -5.207 -1.871 10.516 1.00 98.31 98 ILE A N 1
ATOM 682 C CA . ILE A 1 98 ? -6.059 -0.782 10.013 1.00 98.31 98 ILE A CA 1
ATOM 683 C C . ILE A 1 98 ? -7.531 -1.164 10.138 1.00 98.31 98 ILE A C 1
ATOM 685 O O . ILE A 1 98 ? -7.995 -2.137 9.544 1.00 98.31 98 ILE A O 1
ATOM 689 N N . THR A 1 99 ? -8.301 -0.383 10.893 1.00 98.00 99 THR A N 1
ATOM 690 C CA . THR A 1 99 ? -9.709 -0.730 11.153 1.00 98.00 99 THR A CA 1
ATOM 691 C C . THR A 1 99 ? -10.637 -0.353 9.988 1.00 98.00 99 THR A C 1
ATOM 693 O O . THR A 1 99 ? -11.628 -1.031 9.716 1.00 98.00 99 THR A O 1
ATOM 696 N N . ASN A 1 100 ? -10.333 0.728 9.274 1.00 98.06 100 ASN A N 1
ATOM 697 C CA . ASN A 1 100 ? -11.159 1.227 8.173 1.00 98.06 100 ASN A CA 1
ATOM 698 C C . ASN A 1 100 ? -10.463 1.025 6.817 1.00 98.06 100 ASN A C 1
ATOM 700 O O . ASN A 1 100 ? -9.661 0.104 6.663 1.00 98.06 100 ASN A O 1
ATOM 704 N N . ASN A 1 101 ? -10.835 1.796 5.792 1.00 98.44 101 ASN A N 1
ATOM 705 C CA . ASN A 1 101 ? -10.322 1.573 4.446 1.00 98.44 101 ASN A CA 1
ATOM 706 C C . ASN A 1 101 ? -8.877 2.053 4.323 1.00 98.44 101 ASN A C 1
ATOM 708 O O . ASN A 1 101 ? -8.491 3.078 4.885 1.00 98.44 101 ASN A O 1
ATOM 712 N N . LEU A 1 102 ? -8.109 1.340 3.511 1.00 98.75 102 LEU A N 1
ATOM 713 C CA . LEU A 1 102 ? -6.743 1.668 3.153 1.00 98.75 102 LEU A CA 1
ATOM 714 C C . LEU A 1 102 ? -6.664 1.954 1.652 1.00 98.75 102 LEU A C 1
ATOM 716 O O . LEU A 1 102 ? -6.982 1.101 0.825 1.00 98.75 102 LEU A O 1
ATOM 720 N N . ALA A 1 103 ? -6.199 3.147 1.301 1.00 98.75 103 ALA A N 1
ATOM 721 C CA . ALA A 1 103 ? -5.845 3.527 -0.056 1.00 98.75 103 ALA A CA 1
ATOM 722 C C . ALA A 1 103 ? -4.347 3.841 -0.127 1.00 98.75 103 ALA A C 1
ATOM 724 O O . ALA A 1 103 ? -3.865 4.730 0.573 1.00 98.75 103 ALA A O 1
ATOM 725 N N . VAL A 1 104 ? -3.618 3.130 -0.985 1.00 98.69 104 VAL A N 1
ATOM 726 C CA . VAL A 1 104 ? -2.179 3.319 -1.206 1.00 98.6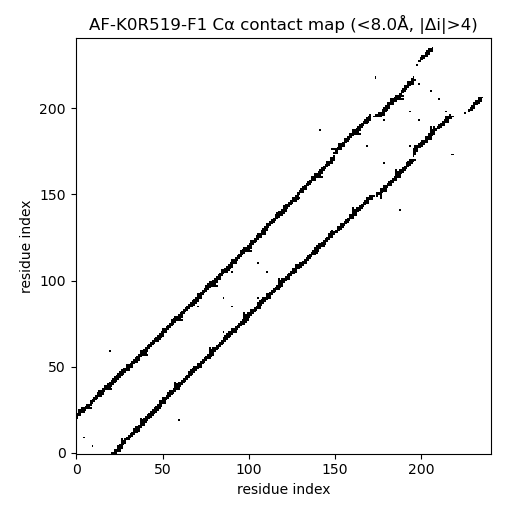9 104 VAL A CA 1
ATOM 727 C C . VAL A 1 104 ? -1.941 3.659 -2.668 1.00 98.69 104 VAL A C 1
ATOM 729 O O . VAL A 1 104 ? -2.413 2.955 -3.556 1.00 98.69 104 VAL A O 1
ATOM 732 N N . THR A 1 105 ? -1.197 4.728 -2.921 1.00 98.44 105 THR A N 1
ATOM 733 C CA . THR A 1 105 ? -0.671 5.074 -4.243 1.00 98.44 105 THR A CA 1
ATOM 734 C C . THR A 1 105 ? 0.84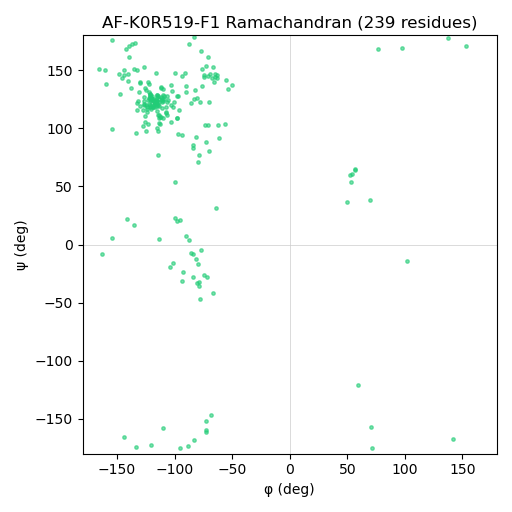2 5.184 -4.161 1.00 98.44 105 THR A C 1
ATOM 736 O O . THR A 1 105 ? 1.360 5.948 -3.349 1.00 98.44 105 THR A O 1
ATOM 739 N N . LEU A 1 106 ? 1.537 4.421 -4.995 1.00 97.69 106 LEU A N 1
ATOM 740 C CA . LEU A 1 106 ? 2.986 4.455 -5.146 1.00 97.69 106 LEU A CA 1
ATOM 741 C C . LEU A 1 106 ? 3.301 5.018 -6.531 1.00 97.69 106 LEU A C 1
ATOM 743 O O . LEU A 1 106 ? 2.643 4.641 -7.508 1.00 97.69 106 LEU A O 1
ATOM 747 N N . GLY A 1 107 ? 4.258 5.942 -6.598 1.00 96.56 107 GLY A N 1
ATOM 748 C CA . GLY A 1 107 ? 4.765 6.509 -7.841 1.00 96.56 107 GLY A CA 1
ATOM 749 C C . GLY A 1 107 ? 5.549 5.488 -8.658 1.00 96.56 107 GLY A C 1
ATOM 750 O O . GLY A 1 107 ? 5.213 4.303 -8.697 1.00 96.56 107 GLY A O 1
ATOM 751 N N . THR A 1 108 ? 6.570 5.959 -9.366 1.00 94.69 108 THR A N 1
ATOM 752 C CA . THR A 1 108 ? 7.451 5.081 -10.133 1.00 94.69 108 THR A CA 1
ATOM 753 C C . THR A 1 108 ? 8.693 4.663 -9.355 1.00 94.69 108 THR A C 1
ATOM 755 O O . THR A 1 108 ? 9.249 5.465 -8.615 1.00 94.69 108 THR A O 1
ATOM 758 N N . GLY A 1 109 ? 9.174 3.433 -9.548 1.00 94.62 109 GLY A N 1
ATOM 759 C CA . GLY A 1 109 ? 10.348 2.910 -8.838 1.00 94.62 109 GLY A CA 1
ATOM 760 C C . GLY A 1 109 ? 10.211 1.440 -8.455 1.00 94.62 109 GLY A C 1
ATOM 761 O O . GLY A 1 109 ? 9.341 0.747 -8.981 1.00 94.62 109 GLY A O 1
ATOM 762 N N . ASN A 1 110 ? 11.103 0.949 -7.586 1.00 95.00 110 ASN A N 1
ATOM 763 C CA . ASN A 1 110 ? 10.961 -0.381 -6.986 1.00 95.00 110 ASN A CA 1
ATOM 764 C C . ASN A 1 110 ? 10.175 -0.273 -5.680 1.00 95.00 110 ASN A C 1
ATOM 766 O O . ASN A 1 110 ? 10.472 0.583 -4.846 1.00 95.00 110 ASN A O 1
ATOM 770 N N . HIS A 1 111 ? 9.230 -1.178 -5.459 1.00 96.69 111 HIS A N 1
ATOM 771 C CA . HIS A 1 111 ? 8.332 -1.091 -4.320 1.00 96.69 111 HIS A CA 1
ATOM 772 C C . HIS A 1 111 ? 8.242 -2.391 -3.538 1.00 96.69 111 HIS A C 1
ATOM 774 O O . HIS A 1 111 ? 8.135 -3.487 -4.089 1.00 96.69 111 HIS A O 1
ATOM 780 N N . VAL A 1 112 ? 8.203 -2.240 -2.221 1.00 97.88 112 VAL A N 1
ATOM 781 C CA . VAL A 1 112 ? 7.933 -3.301 -1.266 1.00 97.88 112 VAL A CA 1
ATOM 782 C C . VAL A 1 112 ? 6.779 -2.840 -0.387 1.00 97.88 112 VAL A C 1
ATOM 784 O O . VAL A 1 112 ? 6.968 -1.998 0.481 1.00 97.88 112 VAL A O 1
ATOM 787 N N . LEU A 1 113 ? 5.589 -3.395 -0.595 1.00 98.38 113 LEU A N 1
ATOM 788 C CA . LEU A 1 113 ? 4.386 -3.075 0.169 1.00 98.38 113 LEU A CA 1
ATOM 789 C C . LEU A 1 113 ? 3.948 -4.300 0.967 1.00 98.38 113 LEU A C 1
ATOM 791 O O . LEU A 1 113 ? 3.643 -5.343 0.395 1.00 98.38 113 LEU A O 1
ATOM 795 N N . ARG A 1 114 ? 3.902 -4.178 2.291 1.00 98.75 114 ARG A N 1
ATOM 796 C CA . ARG A 1 114 ? 3.398 -5.208 3.203 1.00 98.75 114 ARG A CA 1
ATOM 797 C C . ARG A 1 114 ? 2.224 -4.651 3.989 1.00 98.75 114 ARG A C 1
ATOM 799 O O . ARG A 1 114 ? 2.378 -3.656 4.686 1.00 98.75 114 ARG A O 1
ATOM 806 N N . ILE A 1 115 ? 1.072 -5.299 3.879 1.00 98.69 115 ILE A N 1
ATOM 807 C CA . ILE A 1 115 ? -0.151 -4.933 4.590 1.00 98.69 115 ILE A CA 1
ATOM 808 C C . ILE A 1 115 ? -0.637 -6.148 5.375 1.00 98.69 115 ILE A C 1
ATOM 810 O O . ILE A 1 115 ? -0.723 -7.249 4.828 1.00 98.69 115 ILE A O 1
ATOM 814 N N . SER A 1 116 ? -0.980 -5.953 6.645 1.00 98.50 116 SER A N 1
ATOM 815 C CA . SER A 1 116 ? -1.567 -7.003 7.472 1.00 98.50 116 SER A CA 1
ATOM 816 C C . SER A 1 116 ? -2.615 -6.470 8.445 1.00 98.50 116 SER A C 1
ATOM 818 O O . SER A 1 116 ? -2.548 -5.319 8.871 1.00 98.50 116 SER A O 1
ATOM 820 N N . GLY A 1 117 ? -3.602 -7.303 8.784 1.00 97.62 117 GLY A N 1
ATOM 821 C CA . GLY A 1 117 ? -4.555 -6.998 9.857 1.00 97.62 117 GLY A CA 1
ATOM 822 C C . GLY A 1 117 ? -5.525 -5.867 9.513 1.00 97.62 117 GLY A C 1
ATOM 823 O O . GLY A 1 117 ? -5.835 -5.032 10.353 1.00 97.62 117 GLY A O 1
ATOM 824 N N . THR A 1 118 ? -5.992 -5.791 8.266 1.00 97.88 118 THR A N 1
ATOM 825 C CA . THR A 1 118 ? -6.918 -4.727 7.847 1.00 97.88 118 THR A CA 1
ATOM 826 C C . THR A 1 118 ? -8.360 -5.221 7.866 1.00 97.88 118 THR A C 1
ATOM 828 O O . THR A 1 118 ? -8.676 -6.242 7.254 1.00 97.88 118 THR A O 1
ATOM 831 N N . THR A 1 119 ? -9.265 -4.508 8.540 1.00 98.12 119 THR A N 1
ATOM 832 C CA . THR A 1 119 ? -10.692 -4.871 8.536 1.00 98.12 119 THR A CA 1
ATOM 833 C C . THR A 1 119 ? -11.508 -4.178 7.450 1.00 98.12 119 THR A C 1
ATOM 835 O O . THR A 1 119 ? -12.545 -4.709 7.065 1.00 98.12 119 THR A O 1
ATOM 838 N N . GLY A 1 120 ? -11.063 -3.023 6.944 1.00 97.88 120 GLY A N 1
ATOM 839 C CA . GLY A 1 120 ? -11.691 -2.345 5.806 1.00 97.88 120 GLY A CA 1
ATOM 840 C C . GLY A 1 120 ? -11.150 -2.797 4.448 1.00 97.88 120 GLY A C 1
ATOM 841 O O . GLY A 1 120 ? -10.365 -3.738 4.349 1.00 97.88 120 GLY A O 1
ATOM 842 N N . ASN A 1 121 ? -11.587 -2.126 3.379 1.00 98.44 121 ASN A N 1
ATOM 843 C CA . ASN A 1 121 ? -11.123 -2.445 2.027 1.00 98.44 121 ASN A CA 1
ATOM 844 C C . ASN A 1 121 ? -9.695 -1.953 1.801 1.00 98.44 121 ASN A C 1
ATOM 846 O O . ASN A 1 121 ? -9.347 -0.850 2.228 1.00 98.44 121 ASN A O 1
ATOM 850 N N . ILE A 1 122 ? -8.916 -2.716 1.039 1.00 98.69 122 ILE A N 1
ATOM 851 C CA . ILE A 1 122 ? -7.587 -2.322 0.571 1.00 98.69 122 ILE A CA 1
ATOM 852 C C . ILE A 1 122 ? -7.669 -1.970 -0.913 1.00 98.69 122 ILE A C 1
ATOM 854 O O . ILE A 1 122 ? -8.066 -2.793 -1.732 1.00 98.69 122 ILE A O 1
ATOM 858 N N . ASN A 1 123 ? -7.239 -0.760 -1.267 1.00 98.62 123 ASN A N 1
ATOM 859 C CA . ASN A 1 123 ? -7.056 -0.312 -2.644 1.00 98.62 123 ASN A CA 1
ATOM 860 C C . ASN A 1 123 ? -5.611 0.155 -2.833 1.00 98.62 123 ASN A C 1
ATOM 862 O O . ASN A 1 123 ? -5.248 1.246 -2.394 1.00 98.62 123 ASN A O 1
ATOM 866 N N . ALA A 1 124 ? -4.782 -0.652 -3.487 1.00 98.12 124 ALA A N 1
ATOM 867 C CA . ALA A 1 124 ? -3.393 -0.316 -3.777 1.00 98.12 124 ALA A CA 1
ATOM 868 C C . ALA A 1 124 ? -3.201 -0.060 -5.274 1.00 98.12 124 ALA A C 1
ATOM 870 O O . ALA A 1 124 ? -3.575 -0.880 -6.110 1.00 98.12 124 ALA A O 1
ATOM 871 N N . THR A 1 125 ? -2.598 1.075 -5.614 1.00 97.44 125 THR A N 1
ATOM 872 C CA . THR A 1 125 ? -2.169 1.409 -6.973 1.00 97.44 125 THR A CA 1
ATOM 873 C C . THR A 1 125 ? -0.667 1.650 -6.985 1.00 97.44 125 THR A C 1
ATOM 875 O O . THR A 1 125 ? -0.176 2.484 -6.231 1.00 97.44 125 THR A O 1
ATOM 878 N N . SER A 1 126 ? 0.061 0.949 -7.849 1.00 94.19 126 SER A N 1
ATOM 879 C CA . SER A 1 126 ? 1.479 1.208 -8.111 1.00 94.19 126 SER A CA 1
ATOM 880 C C . SER A 1 126 ? 1.658 1.638 -9.560 1.00 94.19 126 SER A C 1
ATOM 882 O O . SER A 1 126 ? 1.245 0.919 -10.476 1.00 94.19 126 SER A O 1
ATOM 884 N N . LEU A 1 127 ? 2.263 2.808 -9.776 1.00 89.44 127 LEU A N 1
ATOM 885 C CA . LEU A 1 127 ? 2.553 3.302 -11.121 1.00 89.44 127 LEU A CA 1
ATOM 886 C C . LEU A 1 127 ? 3.770 2.613 -11.762 1.00 89.44 127 LEU A C 1
ATOM 888 O O . LEU A 1 127 ? 4.022 2.829 -12.947 1.00 89.44 127 LEU A O 1
ATOM 892 N N . GLY A 1 128 ? 4.462 1.741 -11.020 1.00 78.69 128 GLY A N 1
ATOM 893 C CA . GLY A 1 128 ? 5.440 0.788 -11.542 1.00 78.69 128 GLY A CA 1
ATOM 894 C C . GLY A 1 128 ? 6.753 1.397 -12.042 1.00 78.69 128 GLY A C 1
ATOM 895 O O . GLY A 1 128 ? 7.168 2.476 -11.648 1.00 78.69 128 GLY A O 1
ATOM 896 N N . GLY A 1 129 ? 7.459 0.688 -12.925 1.00 83.25 129 GLY A N 1
ATOM 897 C CA . GLY A 1 129 ? 8.748 1.123 -13.495 1.00 83.25 129 GLY A CA 1
ATOM 898 C C . GLY A 1 129 ? 9.977 0.458 -12.862 1.00 83.25 129 GLY A C 1
ATOM 899 O O . GLY A 1 129 ? 11.050 0.469 -13.464 1.00 83.25 129 GLY A O 1
ATOM 900 N N . GLY A 1 130 ? 9.800 -0.189 -11.710 1.00 89.44 130 GLY A N 1
ATOM 901 C CA . GLY A 1 130 ? 10.760 -1.061 -11.034 1.00 89.44 130 GLY A CA 1
ATOM 902 C C . GLY A 1 130 ? 10.101 -2.365 -10.566 1.00 89.44 130 GLY A C 1
ATOM 903 O O . GLY A 1 130 ? 8.968 -2.664 -10.936 1.00 89.44 130 GLY A O 1
ATOM 904 N N . GLU A 1 131 ? 10.828 -3.198 -9.828 1.00 92.44 131 GLU A N 1
ATOM 905 C CA . GLU A 1 131 ? 10.311 -4.442 -9.249 1.00 92.44 131 GLU A CA 1
ATOM 906 C C . GLU A 1 131 ? 9.235 -4.163 -8.196 1.00 92.44 131 GLU A C 1
ATOM 908 O O . GLU A 1 131 ? 9.375 -3.261 -7.374 1.00 92.44 131 GLU A O 1
ATOM 913 N N . GLU A 1 132 ? 8.180 -4.976 -8.195 1.00 94.00 132 GLU A N 1
ATOM 914 C CA . GLU A 1 132 ? 7.075 -4.859 -7.242 1.00 94.00 132 GLU A CA 1
ATOM 915 C C . GLU A 1 132 ? 7.022 -6.098 -6.348 1.00 94.00 132 GLU A C 1
ATOM 917 O O . GLU A 1 132 ? 6.975 -7.233 -6.833 1.00 94.00 132 GLU A O 1
ATOM 922 N N . PHE A 1 133 ? 6.973 -5.892 -5.038 1.00 96.12 133 PHE A N 1
ATOM 923 C CA . PHE A 1 133 ? 6.723 -6.940 -4.059 1.00 96.12 133 PHE A CA 1
ATOM 924 C C . PHE A 1 133 ? 5.581 -6.508 -3.146 1.00 96.12 133 PHE A C 1
ATOM 926 O O . PHE A 1 133 ? 5.774 -5.692 -2.246 1.00 96.12 133 PHE A O 1
ATOM 933 N N . ILE A 1 134 ? 4.387 -7.043 -3.390 1.00 97.31 134 ILE A N 1
ATOM 934 C CA . ILE A 1 134 ? 3.178 -6.687 -2.652 1.00 97.31 134 ILE A CA 1
ATOM 935 C C . ILE A 1 134 ? 2.685 -7.904 -1.879 1.00 97.31 134 ILE A C 1
ATOM 937 O O . ILE A 1 134 ? 2.382 -8.947 -2.457 1.00 97.31 134 ILE A O 1
ATOM 941 N N . VAL A 1 135 ? 2.587 -7.753 -0.562 1.00 98.44 135 VAL A N 1
ATOM 942 C CA . VAL A 1 135 ? 2.078 -8.769 0.357 1.00 98.44 135 VAL A CA 1
ATOM 943 C C . VAL A 1 135 ? 0.889 -8.203 1.113 1.00 98.44 135 VAL A C 1
ATOM 945 O O . VAL A 1 135 ? 0.999 -7.153 1.741 1.00 98.44 135 VAL A O 1
ATOM 948 N N . VAL A 1 136 ? -0.229 -8.920 1.077 1.00 98.56 136 VAL A N 1
ATOM 949 C CA . VAL A 1 136 ? -1.445 -8.604 1.827 1.00 98.56 136 VAL A CA 1
ATOM 950 C C . VAL A 1 136 ? -1.857 -9.836 2.622 1.00 98.56 136 VAL A C 1
ATOM 952 O O . VAL A 1 136 ? -1.979 -10.925 2.065 1.00 98.56 136 VAL A O 1
ATOM 955 N N . GLN A 1 137 ? -2.049 -9.684 3.928 1.00 98.31 137 GLN A N 1
ATOM 956 C CA . GLN A 1 137 ? -2.390 -10.789 4.824 1.00 98.31 137 GLN A CA 1
ATOM 957 C C . GLN A 1 137 ? -3.509 -10.399 5.788 1.00 98.31 137 GLN A C 1
ATOM 959 O O . GLN A 1 137 ? -3.618 -9.238 6.181 1.00 98.31 137 GLN A O 1
ATOM 964 N N . ASN A 1 138 ? -4.309 -11.373 6.224 1.00 97.62 138 ASN A N 1
ATOM 965 C CA . ASN A 1 138 ? -5.305 -11.204 7.288 1.00 97.62 138 ASN A CA 1
ATOM 966 C C . ASN A 1 138 ? -6.244 -10.011 7.037 1.00 97.62 138 ASN A C 1
ATOM 968 O O . ASN A 1 138 ? -6.272 -9.058 7.819 1.00 97.62 138 ASN A O 1
ATOM 972 N N . THR A 1 139 ? -6.973 -10.040 5.919 1.00 97.31 139 THR A N 1
ATOM 973 C CA . THR A 1 139 ? -7.880 -8.949 5.529 1.00 97.31 139 THR A CA 1
ATOM 974 C C . THR A 1 139 ? -9.345 -9.369 5.655 1.00 97.31 139 THR A C 1
ATOM 976 O O . THR A 1 139 ? -9.784 -10.373 5.090 1.00 97.31 139 THR A O 1
ATOM 979 N N . ALA A 1 140 ? -10.136 -8.593 6.399 1.00 97.81 140 ALA A N 1
ATOM 980 C CA . ALA A 1 140 ? -11.548 -8.898 6.650 1.00 97.81 140 ALA A CA 1
ATOM 981 C C . ALA A 1 140 ? -12.514 -8.357 5.570 1.00 97.81 140 ALA A C 1
ATOM 983 O O . ALA A 1 140 ? -13.727 -8.482 5.714 1.00 97.81 140 ALA A O 1
ATOM 984 N N . SER A 1 141 ? -11.987 -7.752 4.503 1.00 97.94 141 SER A N 1
ATOM 985 C CA . SER A 1 141 ? -12.763 -7.152 3.412 1.00 97.94 141 SER A CA 1
ATOM 986 C C . SER A 1 141 ? -12.072 -7.355 2.060 1.00 97.94 141 SER A C 1
ATOM 988 O O . SER A 1 141 ? -11.179 -8.195 1.934 1.00 97.94 141 SER A O 1
ATOM 990 N N . ASP A 1 142 ? -12.513 -6.618 1.043 1.00 98.38 142 ASP A N 1
ATOM 991 C CA . ASP A 1 142 ? -12.002 -6.719 -0.318 1.00 98.38 142 ASP A CA 1
ATOM 992 C C . ASP A 1 142 ? -10.577 -6.160 -0.454 1.00 98.38 142 ASP A C 1
ATOM 994 O O . ASP A 1 142 ? -10.206 -5.148 0.153 1.00 98.38 142 ASP A O 1
ATOM 998 N N . VAL A 1 143 ? -9.799 -6.804 -1.324 1.00 98.62 143 VAL A N 1
ATOM 999 C CA . VAL A 1 143 ? -8.456 -6.396 -1.738 1.00 98.62 143 VAL A CA 1
ATOM 1000 C C . VAL A 1 143 ? -8.473 -6.105 -3.232 1.00 98.62 143 VAL A C 1
ATOM 1002 O O . VAL A 1 143 ? -8.782 -6.974 -4.043 1.00 98.62 143 VAL A O 1
ATOM 1005 N N . SER A 1 144 ? -8.097 -4.887 -3.606 1.00 98.44 144 SER A N 1
ATOM 1006 C CA . SER A 1 144 ? -7.925 -4.457 -4.990 1.00 98.44 144 SER A CA 1
ATOM 1007 C C . SER A 1 144 ? -6.514 -3.917 -5.184 1.00 98.44 144 SER A C 1
ATOM 1009 O O . SER A 1 144 ? -6.112 -2.943 -4.545 1.00 98.44 144 SER A O 1
ATOM 1011 N N . ILE A 1 145 ? -5.747 -4.553 -6.065 1.00 97.88 145 ILE A N 1
ATOM 1012 C CA . ILE A 1 145 ? -4.385 -4.149 -6.412 1.00 97.88 145 ILE A CA 1
ATOM 1013 C C . ILE A 1 145 ? -4.346 -3.855 -7.903 1.00 97.88 145 ILE A C 1
ATOM 1015 O O . ILE A 1 145 ? -4.708 -4.696 -8.720 1.00 97.88 145 ILE A O 1
ATOM 1019 N N . THR A 1 146 ? -3.877 -2.670 -8.269 1.00 95.94 146 THR A N 1
ATOM 1020 C CA . THR A 1 146 ? -3.592 -2.310 -9.657 1.00 95.94 146 THR A CA 1
ATOM 1021 C C . THR A 1 146 ? -2.136 -1.904 -9.778 1.00 95.94 146 THR A C 1
ATOM 1023 O O . THR A 1 146 ? -1.673 -1.021 -9.064 1.00 95.94 146 THR A O 1
ATOM 1026 N N . THR A 1 147 ? -1.399 -2.520 -10.693 1.00 92.88 147 THR A N 1
ATOM 1027 C CA . THR A 1 147 ? -0.041 -2.087 -11.021 1.00 92.88 147 THR A CA 1
ATOM 1028 C C . THR A 1 147 ? 0.045 -1.751 -12.496 1.00 92.88 147 THR A C 1
ATOM 1030 O O . THR A 1 147 ? -0.494 -2.470 -13.336 1.00 92.88 147 THR A O 1
ATOM 1033 N N . THR A 1 148 ? 0.733 -0.663 -12.82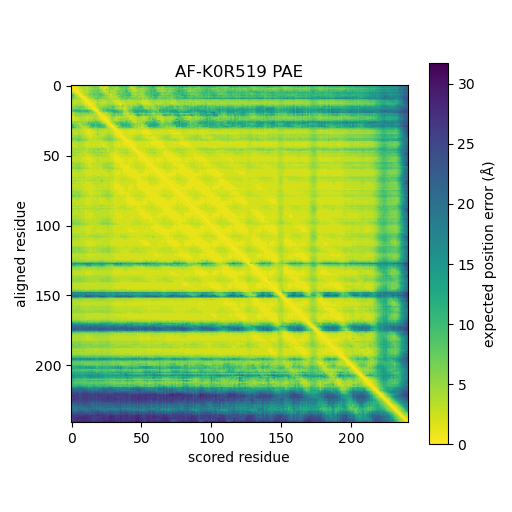3 1.00 88.75 148 THR A N 1
ATOM 1034 C CA . THR A 1 148 ? 1.029 -0.289 -14.206 1.00 88.75 148 THR A CA 1
ATOM 1035 C C . THR A 1 148 ? 2.532 -0.374 -14.445 1.00 88.75 148 THR A C 1
ATOM 1037 O O . THR A 1 148 ? 3.212 0.639 -14.425 1.00 88.75 148 THR A O 1
ATOM 1040 N N . SER A 1 149 ? 3.097 -1.570 -14.625 1.00 77.56 149 SER A N 1
ATOM 1041 C CA . SER A 1 149 ? 4.550 -1.701 -14.846 1.00 77.56 149 SER A CA 1
ATOM 1042 C C . SER A 1 149 ? 4.905 -1.660 -16.332 1.00 77.56 149 SER A C 1
ATOM 1044 O O . SER A 1 149 ? 4.146 -2.112 -17.185 1.00 77.56 149 SER A O 1
ATOM 1046 N N . THR A 1 150 ? 6.076 -1.122 -16.661 1.00 70.88 150 THR A N 1
ATOM 1047 C CA . THR A 1 150 ? 6.571 -1.051 -18.040 1.00 70.88 150 THR A CA 1
ATOM 1048 C C . THR A 1 150 ? 7.660 -2.078 -18.352 1.00 70.88 150 THR A C 1
ATOM 1050 O O . THR A 1 150 ? 7.876 -2.354 -19.532 1.00 70.88 150 THR A O 1
ATOM 1053 N N . THR A 1 151 ? 8.343 -2.666 -17.353 1.00 64.69 151 THR A N 1
ATOM 1054 C CA . THR A 1 151 ? 9.599 -3.408 -17.616 1.00 64.69 151 THR A CA 1
ATOM 1055 C C . THR A 1 151 ? 10.002 -4.511 -16.622 1.00 64.69 151 TH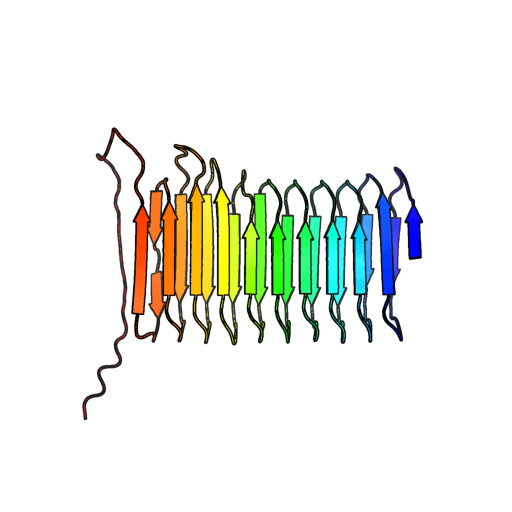R A C 1
ATOM 1057 O O . THR A 1 151 ? 11.105 -5.035 -16.762 1.00 64.69 151 THR A O 1
ATOM 1060 N N . THR A 1 152 ? 9.205 -4.876 -15.612 1.00 77.12 152 THR A N 1
ATOM 1061 C CA . THR A 1 152 ? 9.758 -5.568 -14.420 1.00 77.12 152 THR A CA 1
ATOM 1062 C C . THR A 1 152 ? 8.986 -6.784 -13.913 1.00 77.12 152 THR A C 1
ATOM 1064 O O . THR A 1 152 ? 7.908 -7.130 -14.394 1.00 77.12 152 THR A O 1
ATOM 1067 N N . THR A 1 153 ? 9.591 -7.453 -12.927 1.00 89.75 153 THR A N 1
ATOM 1068 C CA . THR A 1 153 ? 8.980 -8.523 -12.140 1.00 89.75 153 THR A CA 1
ATOM 1069 C C . THR A 1 153 ? 8.014 -7.948 -11.106 1.00 89.75 153 THR A C 1
ATOM 1071 O O . THR A 1 153 ? 8.352 -6.996 -10.404 1.00 89.75 153 THR A O 1
ATOM 1074 N N . SER A 1 154 ? 6.840 -8.558 -10.960 1.00 91.69 154 SER A N 1
ATOM 1075 C CA . SER A 1 154 ? 5.911 -8.258 -9.869 1.00 91.69 154 SER A CA 1
ATOM 1076 C C . SER A 1 154 ? 5.547 -9.528 -9.120 1.00 91.69 154 SER A C 1
ATOM 1078 O O . SER A 1 154 ? 5.232 -10.538 -9.743 1.00 91.69 154 SER A O 1
ATOM 1080 N N . ASN A 1 155 ? 5.569 -9.469 -7.795 1.00 94.44 155 ASN A N 1
ATOM 1081 C CA . ASN A 1 155 ? 5.180 -10.562 -6.918 1.00 94.44 155 ASN A CA 1
ATOM 1082 C C . ASN A 1 155 ? 4.009 -10.107 -6.057 1.00 94.44 155 ASN A C 1
ATOM 1084 O O . ASN A 1 155 ? 4.109 -9.092 -5.366 1.00 94.44 155 ASN A O 1
ATOM 1088 N N . TYR A 1 156 ? 2.928 -10.875 -6.094 1.00 96.00 156 TYR A N 1
ATOM 1089 C CA . TYR A 1 156 ? 1.734 -10.647 -5.299 1.00 96.00 156 TYR A CA 1
ATOM 1090 C C . TYR A 1 156 ? 1.502 -11.866 -4.424 1.00 96.00 156 TYR A C 1
ATOM 1092 O O . TYR A 1 156 ? 1.242 -12.955 -4.936 1.00 96.00 156 TYR A O 1
ATOM 1100 N N . THR A 1 157 ? 1.571 -11.667 -3.114 1.00 97.44 157 THR A N 1
ATOM 1101 C CA . THR A 1 157 ? 1.185 -12.676 -2.130 1.00 97.44 157 THR A CA 1
ATOM 1102 C C . THR A 1 157 ? -0.021 -12.161 -1.362 1.00 97.44 157 THR A C 1
ATOM 1104 O O . THR A 1 157 ? 0.080 -11.156 -0.663 1.00 97.44 157 THR A O 1
ATOM 1107 N N . ILE A 1 158 ? -1.167 -12.822 -1.497 1.00 97.81 158 ILE A N 1
ATOM 1108 C CA . ILE A 1 158 ? -2.423 -12.413 -0.857 1.00 97.81 158 ILE A CA 1
ATOM 1109 C C . ILE A 1 158 ? -2.970 -13.606 -0.089 1.00 97.81 158 ILE A C 1
ATOM 1111 O O . ILE A 1 158 ? -3.282 -14.634 -0.682 1.00 97.81 158 ILE A O 1
ATOM 1115 N N . GLN A 1 159 ? -3.051 -13.495 1.232 1.00 97.25 159 GLN A N 1
ATOM 1116 C CA . GLN A 1 159 ? -3.413 -14.619 2.094 1.00 97.25 159 GLN A CA 1
ATOM 1117 C C . GLN A 1 159 ? -4.473 -14.214 3.110 1.00 97.25 159 GLN A C 1
ATOM 1119 O O . GLN A 1 159 ? -4.535 -13.060 3.538 1.00 97.25 159 GLN A O 1
ATOM 1124 N N . ASP A 1 160 ? -5.301 -15.180 3.500 1.00 96.94 160 ASP A N 1
ATOM 1125 C CA . ASP A 1 160 ? -6.275 -15.045 4.588 1.00 96.94 160 ASP A CA 1
ATOM 1126 C C . ASP A 1 160 ? -7.190 -13.821 4.398 1.00 96.94 160 ASP A C 1
ATOM 1128 O O . ASP A 1 160 ? -7.297 -12.936 5.251 1.00 96.94 160 ASP A O 1
ATOM 1132 N N . THR A 1 161 ? -7.825 -13.750 3.224 1.00 97.06 161 THR A N 1
ATOM 1133 C CA . THR A 1 161 ? -8.745 -12.667 2.851 1.00 97.06 161 THR A CA 1
ATOM 1134 C C . THR A 1 161 ? -10.184 -13.167 2.867 1.00 97.06 161 THR A C 1
ATOM 1136 O O . THR A 1 161 ? -10.538 -14.128 2.189 1.00 97.06 161 THR A O 1
ATOM 1139 N N . THR A 1 162 ? -11.054 -12.532 3.646 1.00 97.06 162 THR A N 1
ATOM 1140 C CA . THR A 1 162 ? -12.471 -12.940 3.693 1.00 97.06 162 THR A CA 1
ATOM 1141 C C . THR A 1 162 ? -13.306 -12.331 2.564 1.00 97.06 162 THR A C 1
ATOM 1143 O O . THR A 1 162 ? -14.276 -12.958 2.141 1.00 97.06 162 THR A O 1
ATOM 1146 N N . GLY A 1 163 ? -12.921 -11.153 2.061 1.00 96.69 163 GLY A N 1
ATOM 1147 C CA . GLY A 1 163 ? -13.552 -10.504 0.913 1.00 96.69 163 GLY A CA 1
ATOM 1148 C C . GLY A 1 163 ? -13.042 -11.015 -0.433 1.00 96.69 163 GLY A C 1
ATOM 1149 O O . GLY A 1 163 ? -12.362 -12.040 -0.525 1.00 96.69 163 GLY A O 1
ATOM 1150 N N . ASN A 1 164 ? -13.398 -10.285 -1.485 1.00 97.31 164 ASN A N 1
ATOM 1151 C CA . ASN A 1 164 ? -12.947 -10.541 -2.846 1.00 97.31 164 ASN A CA 1
ATOM 1152 C C . ASN A 1 164 ? -11.503 -10.073 -3.038 1.00 97.31 164 ASN A C 1
ATOM 1154 O O . ASN A 1 164 ? -11.069 -9.086 -2.444 1.00 97.31 164 ASN A O 1
ATOM 1158 N N . VAL A 1 165 ? -10.779 -10.733 -3.936 1.00 97.69 165 VAL A N 1
ATOM 1159 C CA . VAL A 1 165 ? -9.426 -10.343 -4.339 1.00 97.69 165 VAL A CA 1
ATOM 1160 C C . VAL A 1 165 ? -9.429 -10.008 -5.821 1.00 97.69 165 VAL A C 1
ATOM 1162 O O . VAL A 1 165 ? -9.725 -10.854 -6.658 1.00 97.69 165 VAL A O 1
ATOM 1165 N N . THR A 1 166 ? -9.070 -8.773 -6.160 1.00 97.50 166 THR A N 1
ATOM 1166 C CA . THR A 1 166 ? -8.862 -8.323 -7.538 1.00 97.50 166 THR A CA 1
ATOM 1167 C C . THR A 1 166 ? -7.425 -7.856 -7.720 1.00 97.50 166 THR A C 1
ATOM 1169 O O . THR A 1 166 ? -6.974 -6.948 -7.026 1.00 97.50 166 THR A O 1
ATOM 1172 N N . VAL A 1 167 ? -6.710 -8.435 -8.684 1.00 96.12 167 VAL A N 1
ATOM 1173 C CA . VAL A 1 167 ? -5.362 -7.992 -9.060 1.00 96.12 167 VAL A CA 1
ATOM 1174 C C . VAL A 1 167 ? -5.323 -7.676 -10.547 1.00 96.12 167 VAL A C 1
ATOM 1176 O O . VAL A 1 167 ? -5.564 -8.546 -11.378 1.00 96.12 167 VAL A O 1
ATOM 1179 N N . ASN A 1 168 ? -5.003 -6.430 -10.882 1.00 94.44 168 ASN A N 1
ATOM 1180 C CA . ASN A 1 168 ? -4.853 -5.940 -12.245 1.00 94.44 168 ASN A CA 1
ATOM 1181 C C . ASN A 1 168 ? -3.396 -5.531 -12.482 1.00 94.44 168 ASN A C 1
ATOM 1183 O O . ASN A 1 168 ? -2.980 -4.439 -12.103 1.00 94.44 168 ASN A O 1
ATOM 1187 N N . SER A 1 169 ? -2.623 -6.394 -13.129 1.00 91.38 169 SER A N 1
ATOM 1188 C CA . SER A 1 169 ? -1.251 -6.106 -13.544 1.00 91.38 169 SER A CA 1
ATOM 1189 C C . SER A 1 169 ? -1.259 -5.675 -15.006 1.00 91.38 169 SER A C 1
ATOM 1191 O O . SER A 1 169 ? -1.290 -6.499 -15.918 1.00 91.38 169 SER A O 1
ATOM 1193 N N . LEU A 1 170 ? -1.295 -4.367 -15.232 1.00 88.50 170 LEU A N 1
ATOM 1194 C CA . LEU A 1 170 ? -1.399 -3.768 -16.556 1.00 88.50 170 LEU A CA 1
ATOM 1195 C C . LEU A 1 170 ? -0.005 -3.381 -17.056 1.00 88.50 170 LEU A C 1
ATOM 1197 O O . LEU A 1 170 ? 0.718 -2.659 -16.373 1.00 88.50 170 LEU A O 1
ATOM 1201 N N . GLN A 1 171 ? 0.374 -3.806 -18.259 1.00 81.19 171 GLN A N 1
ATOM 1202 C CA . GLN A 1 171 ? 1.580 -3.295 -18.913 1.00 81.19 171 GLN A CA 1
ATOM 1203 C C . GLN A 1 171 ? 1.231 -2.275 -19.995 1.00 81.19 171 GLN A C 1
ATOM 1205 O O . GLN A 1 171 ? 0.362 -2.502 -20.836 1.00 81.19 171 GLN A O 1
ATOM 1210 N N . SER A 1 172 ? 1.919 -1.128 -19.977 1.00 67.94 172 SER A N 1
ATOM 1211 C CA . SER A 1 172 ? 1.649 -0.009 -20.897 1.00 67.94 172 SER A CA 1
ATOM 1212 C C . SER A 1 172 ? 2.368 -0.115 -22.249 1.00 67.94 172 SER A C 1
ATOM 1214 O O . SER A 1 172 ? 2.114 0.682 -23.151 1.00 67.94 172 SER A O 1
ATOM 1216 N N . SER A 1 173 ? 3.267 -1.087 -22.418 1.00 63.88 173 SER A N 1
ATOM 1217 C CA . SER A 1 173 ? 4.019 -1.322 -23.657 1.00 63.88 173 SER A CA 1
ATOM 1218 C C . SER A 1 173 ? 4.440 -2.794 -23.754 1.00 63.88 173 SER A C 1
ATOM 1220 O O . SER A 1 173 ? 4.168 -3.556 -22.834 1.00 63.88 173 SER A O 1
ATOM 1222 N N . SER A 1 174 ? 5.072 -3.209 -24.860 1.00 58.28 174 SER A N 1
ATOM 1223 C CA . SER A 1 174 ? 5.523 -4.583 -25.176 1.00 58.28 174 SER A CA 1
ATOM 1224 C C . SER A 1 174 ? 6.607 -5.152 -24.234 1.00 58.28 174 SER A C 1
ATOM 1226 O O . SER A 1 174 ? 7.498 -5.880 -24.677 1.00 58.28 174 SER A O 1
ATOM 1228 N N . GLY A 1 175 ? 6.602 -4.750 -22.966 1.00 56.75 175 GLY A N 1
ATOM 1229 C CA . GLY A 1 175 ? 7.530 -5.192 -21.941 1.00 56.75 175 GLY A CA 1
ATOM 1230 C C . GLY A 1 175 ? 7.372 -6.681 -21.642 1.00 56.75 175 GLY A C 1
ATOM 1231 O O . GLY A 1 175 ? 6.291 -7.251 -21.726 1.00 56.75 175 GLY A O 1
ATOM 1232 N N . GLN A 1 176 ? 8.486 -7.324 -21.302 1.00 67.44 176 GLN A N 1
ATOM 1233 C CA . GLN A 1 176 ? 8.546 -8.725 -20.880 1.00 67.44 176 GLN A CA 1
ATOM 1234 C C . GLN A 1 176 ? 8.634 -8.808 -19.348 1.00 67.44 176 GLN A C 1
ATOM 1236 O O . GLN A 1 176 ? 9.571 -9.387 -18.803 1.00 67.44 176 GLN A O 1
ATOM 1241 N N . GLY A 1 177 ? 7.705 -8.169 -18.632 1.00 79.75 177 GLY A N 1
ATOM 1242 C CA . GLY A 1 177 ? 7.633 -8.332 -17.176 1.00 79.75 177 GLY A CA 1
ATOM 1243 C C . GLY A 1 177 ? 7.234 -9.760 -16.795 1.00 79.75 177 GLY A C 1
ATOM 1244 O O . GLY A 1 177 ? 6.579 -10.440 -17.582 1.00 79.75 177 GLY A O 1
ATOM 1245 N N . THR A 1 178 ? 7.635 -10.241 -15.617 1.00 87.56 178 THR A N 1
ATOM 1246 C CA . THR A 1 178 ? 7.136 -11.522 -15.085 1.00 87.56 178 THR A CA 1
ATOM 1247 C C . THR A 1 178 ? 6.252 -11.265 -13.877 1.00 87.56 178 THR A C 1
ATOM 1249 O O . THR A 1 178 ? 6.697 -10.646 -12.916 1.00 87.56 178 THR A O 1
ATOM 1252 N N . HIS A 1 179 ? 5.018 -11.749 -13.905 1.00 89.06 179 HIS A N 1
ATOM 1253 C CA . HIS A 1 179 ? 4.079 -11.586 -12.802 1.00 89.06 179 HIS A CA 1
ATOM 1254 C C . HIS A 1 179 ? 3.902 -12.910 -12.069 1.00 89.06 179 HIS A C 1
ATOM 1256 O O . HIS A 1 179 ? 3.622 -13.927 -12.700 1.00 89.06 179 HIS A O 1
ATOM 1262 N N . TYR A 1 180 ? 4.081 -12.878 -10.754 1.00 91.69 180 TYR A N 1
ATOM 1263 C CA . TYR A 1 180 ? 3.956 -14.007 -9.846 1.00 91.69 180 TYR A CA 1
ATOM 1264 C C . TYR A 1 180 ? 2.773 -13.778 -8.914 1.00 91.69 180 TYR A C 1
ATOM 1266 O O . TYR A 1 180 ? 2.745 -12.779 -8.195 1.00 91.69 180 TYR A O 1
ATOM 1274 N N . TYR A 1 181 ? 1.818 -14.703 -8.917 1.00 92.75 181 TYR A N 1
ATOM 1275 C CA . TYR A 1 181 ? 0.645 -14.657 -8.044 1.00 92.75 181 TYR A CA 1
ATOM 1276 C C . TYR A 1 181 ? 0.636 -15.867 -7.110 1.00 92.75 181 TYR A C 1
ATOM 1278 O O . TYR A 1 181 ? 0.663 -17.007 -7.575 1.00 92.75 181 TYR A O 1
ATOM 1286 N N . ASP A 1 182 ? 0.592 -15.602 -5.810 1.00 95.06 182 ASP A N 1
ATOM 1287 C CA . ASP A 1 182 ? 0.361 -16.569 -4.736 1.00 95.06 182 ASP A CA 1
ATOM 1288 C C . ASP A 1 182 ? -0.829 -16.061 -3.913 1.00 95.06 182 ASP A C 1
ATOM 1290 O O . ASP A 1 182 ? -0.699 -15.144 -3.099 1.00 95.06 182 ASP A O 1
ATOM 1294 N N . ILE A 1 183 ? -2.019 -16.586 -4.203 1.00 94.75 183 ILE A N 1
ATOM 1295 C CA . ILE A 1 183 ? -3.271 -16.176 -3.563 1.00 94.75 183 ILE A CA 1
ATOM 1296 C C . ILE A 1 183 ? -3.830 -17.380 -2.817 1.00 94.75 183 ILE A C 1
ATOM 1298 O O . ILE A 1 183 ? -4.159 -18.390 -3.426 1.00 94.75 183 ILE A O 1
ATOM 1302 N N . SER A 1 184 ? -3.977 -17.308 -1.500 1.00 93.94 184 SER A N 1
ATOM 1303 C CA . SER A 1 184 ? -4.469 -18.448 -0.721 1.00 93.94 184 SER A CA 1
ATOM 1304 C C . SER A 1 184 ? -5.434 -18.046 0.387 1.00 93.94 184 SER A C 1
ATOM 1306 O O . SER A 1 184 ? -5.539 -16.881 0.769 1.00 93.94 184 SER A O 1
ATOM 1308 N N . ASN A 1 185 ? -6.204 -19.026 0.867 1.00 93.12 185 ASN A N 1
ATOM 1309 C CA . ASN A 1 185 ? -7.195 -18.879 1.935 1.00 93.12 185 ASN A CA 1
ATOM 1310 C C . ASN A 1 185 ? -8.158 -17.698 1.728 1.00 93.12 185 ASN A C 1
ATOM 1312 O O . ASN A 1 185 ? -8.549 -17.020 2.679 1.00 93.12 185 ASN A O 1
ATOM 1316 N N . THR A 1 186 ? -8.539 -17.440 0.475 1.00 93.06 186 THR A N 1
ATOM 1317 C CA . THR A 1 186 ? -9.505 -16.384 0.160 1.00 93.06 186 THR A CA 1
ATOM 1318 C C . THR A 1 186 ? -10.928 -16.945 0.182 1.00 93.06 186 THR A C 1
ATOM 1320 O O . THR A 1 186 ? -11.176 -17.994 -0.415 1.00 93.06 186 THR A O 1
ATOM 1323 N N . SER A 1 187 ? -11.860 -16.278 0.867 1.00 93.81 187 SER A N 1
ATOM 1324 C CA . SER A 1 187 ? -13.269 -16.709 0.944 1.00 93.81 187 SER A CA 1
ATOM 1325 C C . SER A 1 187 ? -14.169 -16.059 -0.113 1.00 93.81 187 SER A C 1
ATOM 1327 O O . SER A 1 187 ? -15.127 -16.698 -0.544 1.00 93.81 187 SER A O 1
ATOM 1329 N N . GLY A 1 188 ? -13.873 -14.825 -0.533 1.00 94.00 188 GLY A N 1
ATOM 1330 C CA . GLY A 1 188 ? -14.548 -14.157 -1.649 1.00 94.00 188 GLY A CA 1
ATOM 1331 C C . GLY A 1 188 ? -13.913 -14.470 -3.002 1.00 94.00 188 GLY A C 1
ATOM 1332 O O . GLY A 1 188 ? -12.863 -15.107 -3.082 1.00 94.00 188 GLY A O 1
ATOM 1333 N N . ASP A 1 189 ? -14.557 -14.021 -4.077 1.00 94.44 189 ASP A N 1
ATOM 1334 C CA . ASP A 1 189 ? -14.131 -14.336 -5.440 1.00 94.44 189 ASP A CA 1
ATOM 1335 C C . ASP A 1 189 ? -12.737 -13.769 -5.743 1.00 94.44 189 ASP A C 1
ATOM 1337 O O . ASP A 1 189 ? -12.359 -12.688 -5.283 1.00 94.44 189 ASP A O 1
ATOM 1341 N N . VAL A 1 190 ? -11.973 -14.505 -6.553 1.00 94.56 190 VAL A N 1
ATOM 1342 C CA . VAL A 1 190 ? -10.625 -14.107 -6.981 1.00 94.56 190 VAL A CA 1
ATOM 1343 C C . VAL A 1 190 ? -10.643 -13.775 -8.468 1.00 94.56 190 VAL A C 1
ATOM 1345 O O . VAL A 1 190 ? -10.981 -14.624 -9.295 1.00 94.56 190 VAL A O 1
ATOM 1348 N N . ALA A 1 191 ? -10.241 -12.557 -8.818 1.00 94.12 191 ALA A N 1
ATOM 1349 C CA . ALA A 1 191 ? -10.099 -12.079 -10.186 1.00 94.12 191 ALA A CA 1
ATOM 1350 C C . ALA A 1 191 ? -8.674 -11.564 -10.429 1.00 94.12 191 ALA A C 1
ATOM 1352 O O . ALA A 1 191 ? -8.251 -10.568 -9.846 1.00 94.12 191 ALA A O 1
ATOM 1353 N N . VAL A 1 192 ? -7.937 -12.213 -11.327 1.00 93.12 192 VAL A N 1
ATOM 1354 C CA . VAL A 1 192 ? -6.599 -11.771 -11.742 1.00 93.12 192 VAL A CA 1
ATOM 1355 C C . VAL A 1 192 ? -6.624 -11.418 -13.220 1.00 93.12 192 VAL A C 1
ATOM 1357 O O . VAL A 1 192 ? -6.963 -12.250 -14.061 1.00 93.12 192 VAL A O 1
ATOM 1360 N N . THR A 1 193 ? -6.246 -10.186 -13.541 1.00 91.81 193 THR A N 1
ATOM 1361 C CA . THR A 1 193 ? -6.011 -9.730 -14.909 1.00 91.81 193 THR A CA 1
ATOM 1362 C C . THR A 1 193 ? -4.549 -9.353 -15.058 1.00 91.81 193 THR A C 1
ATOM 1364 O O . THR A 1 193 ? -4.061 -8.463 -14.367 1.00 91.81 193 THR A O 1
ATOM 1367 N N . ALA A 1 194 ? -3.864 -9.998 -15.991 1.00 88.31 194 ALA A N 1
ATOM 1368 C CA . ALA A 1 194 ? -2.495 -9.677 -16.354 1.00 88.31 194 ALA A CA 1
ATOM 1369 C C . ALA A 1 194 ? -2.444 -9.330 -17.842 1.00 88.31 194 ALA A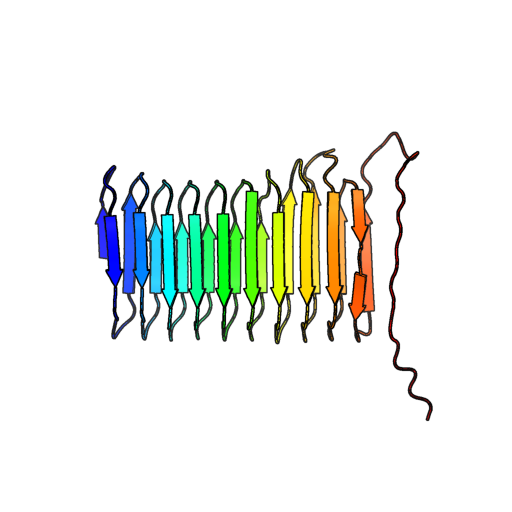 C 1
ATOM 1371 O O . ALA A 1 194 ? -2.931 -10.095 -18.676 1.00 88.31 194 ALA A O 1
ATOM 1372 N N . GLN A 1 195 ? -1.883 -8.174 -18.182 1.00 87.31 195 GLN A N 1
ATOM 1373 C CA . GLN A 1 195 ? -1.716 -7.729 -19.561 1.00 87.31 195 GLN A CA 1
ATOM 1374 C C . GLN A 1 195 ? -0.228 -7.669 -19.898 1.00 87.31 195 GLN A C 1
ATOM 1376 O O . GLN A 1 195 ? 0.488 -6.872 -19.302 1.00 87.31 195 GLN A O 1
ATOM 1381 N N . GLY A 1 196 ? 0.207 -8.448 -20.892 1.00 77.19 196 GLY A N 1
ATOM 1382 C CA . GLY A 1 196 ? 1.611 -8.523 -21.306 1.00 77.19 196 GLY A CA 1
ATOM 1383 C C . GLY A 1 196 ? 2.504 -9.349 -20.369 1.00 77.19 196 GLY A C 1
ATOM 1384 O O . GLY A 1 196 ? 2.111 -9.727 -19.265 1.00 77.19 196 GLY A O 1
ATOM 1385 N N . GLY A 1 197 ? 3.721 -9.639 -20.836 1.00 78.06 197 GLY A N 1
ATOM 1386 C CA . GLY A 1 197 ? 4.731 -10.366 -20.071 1.00 78.06 197 GLY A CA 1
ATOM 1387 C C . GLY A 1 197 ? 4.467 -11.863 -19.851 1.00 78.06 197 GLY A C 1
ATOM 1388 O O . GLY A 1 197 ? 3.521 -12.452 -20.368 1.00 78.06 197 GLY A O 1
ATOM 1389 N N . ASN A 1 198 ? 5.346 -12.480 -19.061 1.00 79.94 198 ASN A N 1
ATOM 1390 C CA . ASN A 1 198 ? 5.210 -13.857 -18.600 1.00 79.94 198 ASN A CA 1
ATOM 1391 C C . ASN A 1 198 ? 4.352 -13.887 -17.335 1.00 79.94 198 ASN A C 1
ATOM 1393 O O . ASN A 1 198 ? 4.711 -13.300 -16.315 1.00 79.94 198 ASN A O 1
ATOM 1397 N N . VAL A 1 199 ? 3.244 -14.617 -17.367 1.00 81.94 199 VAL A N 1
ATOM 1398 C CA . VAL A 1 199 ? 2.394 -14.812 -16.189 1.00 81.94 199 VAL A CA 1
ATOM 1399 C C . VAL A 1 199 ? 2.679 -16.173 -15.579 1.00 81.94 199 VAL A C 1
ATOM 1401 O O . VAL A 1 199 ? 2.544 -17.199 -16.246 1.00 81.94 199 VAL A O 1
ATOM 1404 N N . LYS A 1 200 ? 3.066 -16.167 -14.303 1.00 81.81 200 LYS A N 1
ATOM 1405 C CA . LYS A 1 200 ? 3.293 -17.355 -13.489 1.00 81.81 200 LYS A CA 1
ATOM 1406 C C . LYS A 1 200 ? 2.389 -17.311 -12.271 1.00 81.81 200 LYS A C 1
ATOM 1408 O O . LYS A 1 200 ? 2.391 -16.367 -11.488 1.00 81.81 200 LYS A O 1
ATOM 1413 N N . VAL A 1 201 ? 1.612 -18.362 -12.107 1.00 80.00 201 VAL A N 1
ATOM 1414 C CA . VAL A 1 201 ? 0.662 -18.490 -11.008 1.00 80.00 201 VAL A CA 1
ATOM 1415 C C . VAL A 1 201 ? 1.189 -19.624 -10.169 1.00 80.00 201 VAL A C 1
ATOM 1417 O O . VAL A 1 201 ? 1.267 -20.749 -10.651 1.00 80.00 201 VAL A O 1
ATOM 1420 N N . LEU A 1 202 ? 1.663 -19.297 -8.972 1.00 78.50 202 LEU A N 1
ATOM 1421 C CA . LEU A 1 202 ? 2.260 -20.291 -8.093 1.00 78.50 202 LEU A CA 1
ATOM 1422 C C . LEU A 1 202 ? 1.166 -21.104 -7.416 1.00 78.50 202 LEU A C 1
ATOM 1424 O O . LEU A 1 202 ? 1.270 -22.324 -7.367 1.00 78.50 202 LEU A O 1
ATOM 1428 N N . ASP A 1 203 ? 0.148 -20.418 -6.893 1.00 81.88 203 ASP A N 1
ATOM 1429 C CA . ASP A 1 203 ? -0.956 -21.037 -6.169 1.00 81.88 203 ASP A CA 1
ATOM 1430 C C . ASP A 1 203 ? -2.173 -20.097 -6.156 1.00 81.88 203 ASP A C 1
ATOM 1432 O O . ASP A 1 203 ? -2.030 -18.882 -5.978 1.00 81.88 203 ASP A O 1
ATOM 1436 N N . VAL A 1 204 ? -3.370 -20.656 -6.357 1.00 81.62 204 VAL A N 1
ATOM 1437 C CA . VAL A 1 204 ? -4.651 -19.975 -6.109 1.00 81.62 204 VAL A CA 1
ATOM 1438 C C . VAL A 1 204 ? -5.563 -20.916 -5.330 1.00 81.62 204 VAL A C 1
ATOM 1440 O O . VAL A 1 204 ? -6.256 -21.752 -5.912 1.00 81.62 204 VAL A O 1
ATOM 1443 N N . LYS A 1 205 ? -5.585 -20.757 -4.004 1.00 83.75 205 LYS A N 1
ATOM 1444 C CA . LYS A 1 205 ? -6.432 -21.518 -3.076 1.00 83.75 205 LYS A CA 1
ATOM 1445 C C . LYS A 1 205 ? -7.542 -20.647 -2.531 1.00 83.75 205 LYS A C 1
ATOM 1447 O O . LYS A 1 205 ? -7.320 -19.719 -1.754 1.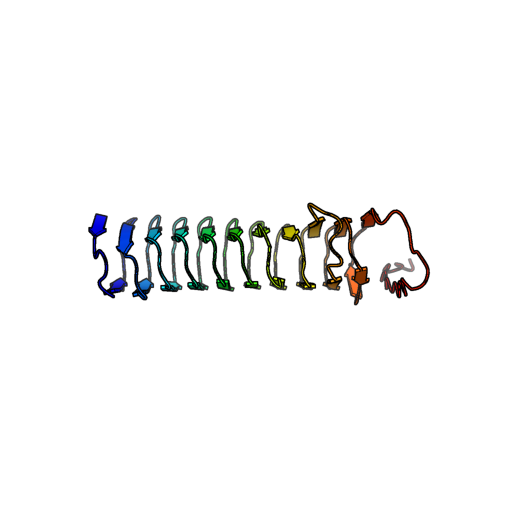00 83.75 205 LYS A O 1
ATOM 1452 N N . THR A 1 206 ? -8.766 -20.972 -2.908 1.00 80.31 206 THR A N 1
ATOM 1453 C CA . THR A 1 206 ? -9.937 -20.211 -2.493 1.00 80.31 206 THR A CA 1
ATOM 1454 C C . THR A 1 206 ? -11.108 -21.130 -2.171 1.00 80.31 206 THR A C 1
ATOM 1456 O O . THR A 1 206 ? -11.263 -22.186 -2.780 1.00 80.31 206 THR A O 1
ATOM 1459 N N . ASN A 1 207 ? -11.923 -20.710 -1.201 1.00 80.88 207 ASN A N 1
ATOM 1460 C CA . ASN A 1 207 ? -13.231 -21.301 -0.911 1.00 80.88 207 ASN A CA 1
ATOM 1461 C C . ASN A 1 207 ? -14.355 -20.609 -1.704 1.00 80.88 207 ASN A C 1
ATOM 1463 O O . ASN A 1 207 ? -15.534 -20.841 -1.437 1.00 80.88 207 ASN A O 1
ATOM 1467 N N . ALA A 1 208 ? -13.999 -19.714 -2.627 1.00 77.94 208 ALA A N 1
ATOM 1468 C CA . ALA A 1 208 ? -14.947 -18.910 -3.368 1.00 77.94 208 ALA A CA 1
ATOM 1469 C C . ALA A 1 208 ? -15.742 -19.708 -4.391 1.00 77.94 208 ALA A C 1
ATOM 1471 O O . ALA A 1 208 ? -15.351 -20.778 -4.864 1.00 77.94 208 ALA A O 1
ATOM 1472 N N . THR A 1 209 ? -16.859 -19.115 -4.796 1.00 79.00 209 THR A N 1
ATOM 1473 C CA . THR A 1 209 ? -17.682 -19.626 -5.887 1.00 79.00 209 THR A CA 1
ATOM 1474 C C . THR A 1 209 ? -17.034 -19.434 -7.251 1.00 79.00 209 THR A C 1
ATOM 1476 O O . THR A 1 209 ? -17.309 -20.220 -8.162 1.00 79.00 209 THR A O 1
ATOM 1479 N N . GLN A 1 210 ? -16.186 -18.411 -7.406 1.00 82.50 210 GLN A N 1
ATOM 1480 C CA . GLN A 1 210 ? -15.572 -18.078 -8.678 1.00 82.50 210 GLN A CA 1
ATOM 1481 C C . GLN A 1 210 ? -14.087 -17.718 -8.547 1.00 82.50 210 GLN A C 1
ATOM 1483 O O . GLN A 1 210 ? -13.663 -16.909 -7.725 1.00 82.50 210 GLN A O 1
ATOM 1488 N N . THR A 1 211 ? -13.298 -18.285 -9.457 1.00 85.50 211 THR A N 1
ATOM 1489 C CA . THR A 1 211 ? -11.935 -17.844 -9.754 1.00 85.50 211 THR A CA 1
ATOM 1490 C C . THR A 1 211 ? -11.876 -17.488 -11.231 1.00 85.50 211 THR A C 1
ATOM 1492 O O . THR A 1 211 ? -12.165 -18.329 -12.085 1.00 85.50 211 THR A O 1
ATOM 1495 N N . VAL A 1 212 ? -11.531 -16.240 -11.542 1.00 86.69 212 VAL A N 1
ATOM 1496 C CA . VAL A 1 212 ? -11.327 -15.756 -12.909 1.00 86.69 212 VAL A CA 1
ATOM 1497 C C . VAL A 1 212 ? -9.867 -15.382 -13.080 1.00 86.69 212 VAL A C 1
ATOM 1499 O O . VAL A 1 212 ? -9.329 -14.578 -12.321 1.00 86.69 212 VAL A O 1
ATOM 1502 N N . MET A 1 213 ? -9.242 -15.921 -14.123 1.00 85.12 213 MET A N 1
ATOM 1503 C CA . MET A 1 213 ? -7.931 -15.467 -14.555 1.00 85.12 213 MET A CA 1
ATOM 1504 C C . MET A 1 213 ? -7.942 -15.104 -16.031 1.00 85.12 213 MET A C 1
ATOM 1506 O O . MET A 1 213 ? -8.194 -15.948 -16.888 1.00 85.12 213 MET A O 1
ATOM 1510 N N . ASN A 1 214 ? -7.623 -13.844 -16.309 1.00 82.19 214 ASN A N 1
ATOM 1511 C CA . ASN A 1 214 ? -7.519 -13.294 -17.647 1.00 82.19 214 ASN A CA 1
ATOM 1512 C C . ASN A 1 214 ? -6.060 -12.922 -17.922 1.00 82.19 214 ASN A C 1
ATOM 1514 O O . ASN A 1 214 ? -5.568 -11.904 -17.437 1.00 82.19 214 ASN A O 1
ATOM 1518 N N . VAL A 1 215 ? -5.378 -13.736 -18.726 1.00 80.44 215 VAL A N 1
ATOM 1519 C CA . VAL A 1 215 ? -4.049 -13.410 -19.259 1.00 80.44 215 VAL A CA 1
ATOM 1520 C C . VAL A 1 215 ? -4.225 -12.866 -20.671 1.00 80.44 215 VAL A C 1
ATOM 1522 O O . VAL A 1 215 ? -4.597 -13.599 -21.586 1.00 80.44 215 VAL A O 1
ATOM 1525 N N . LEU A 1 216 ? -3.997 -11.566 -20.847 1.00 79.38 216 LEU A N 1
ATOM 1526 C CA . LEU A 1 216 ? -4.025 -10.909 -22.149 1.00 79.38 216 LEU A CA 1
ATOM 1527 C C . LEU A 1 216 ? -2.606 -10.874 -22.718 1.00 79.38 216 LEU A C 1
ATOM 1529 O O . LEU A 1 216 ? -1.833 -9.953 -22.442 1.00 79.38 216 LEU A O 1
ATOM 1533 N N . ASP A 1 217 ? -2.274 -11.878 -23.530 1.00 69.38 217 ASP A N 1
ATOM 1534 C CA . ASP A 1 217 ? -1.059 -11.852 -24.342 1.00 69.38 217 ASP A CA 1
ATOM 1535 C C . ASP A 1 217 ? -1.211 -10.800 -25.453 1.00 69.38 217 ASP A C 1
ATOM 1537 O O . ASP A 1 217 ? -2.157 -10.821 -26.243 1.00 69.38 217 ASP A O 1
ATOM 1541 N N . THR A 1 218 ? -0.284 -9.846 -25.488 1.00 63.59 218 THR A N 1
ATOM 1542 C CA . THR A 1 218 ? -0.216 -8.801 -26.521 1.00 63.59 218 THR A CA 1
ATOM 1543 C C . THR A 1 218 ? 1.028 -8.937 -27.401 1.00 63.59 218 THR A C 1
ATOM 1545 O O . THR A 1 218 ? 1.266 -8.096 -28.273 1.00 63.59 218 THR A O 1
ATOM 1548 N N . THR A 1 219 ? 1.825 -9.995 -27.216 1.00 59.09 219 THR A N 1
ATOM 1549 C CA . THR A 1 219 ? 3.019 -10.239 -28.023 1.00 59.09 219 THR A CA 1
ATOM 1550 C C . THR A 1 219 ? 2.623 -10.815 -29.384 1.00 59.09 219 THR A C 1
ATOM 1552 O O . THR A 1 219 ? 1.918 -11.808 -29.512 1.00 59.09 219 THR A O 1
ATOM 1555 N N . THR A 1 220 ? 3.032 -10.136 -30.455 1.00 53.69 220 THR A N 1
ATOM 1556 C CA . THR A 1 220 ? 2.562 -10.402 -31.825 1.00 53.69 220 THR A CA 1
ATOM 1557 C C . THR A 1 220 ? 3.511 -11.283 -32.649 1.00 53.69 220 THR A C 1
ATOM 1559 O O . THR A 1 220 ? 3.427 -11.244 -33.876 1.00 53.69 220 THR A O 1
ATOM 1562 N N . GLY A 1 221 ? 4.419 -12.074 -32.051 1.00 52.12 221 GLY A N 1
ATOM 1563 C CA . GLY A 1 221 ? 5.461 -12.686 -32.893 1.00 52.12 221 GLY A CA 1
ATOM 1564 C C . GLY A 1 221 ? 6.310 -13.868 -32.436 1.00 52.12 221 GLY A C 1
ATOM 1565 O O . GLY A 1 221 ? 7.010 -14.378 -33.305 1.00 52.12 221 GLY A O 1
ATOM 1566 N N . ASP A 1 222 ? 6.286 -14.348 -31.190 1.00 51.03 222 ASP A N 1
ATOM 1567 C CA . ASP A 1 222 ? 7.080 -15.543 -30.848 1.00 51.03 222 ASP A CA 1
ATOM 1568 C C . ASP A 1 222 ? 6.476 -16.296 -29.655 1.00 51.03 222 ASP A C 1
ATOM 1570 O O . ASP A 1 222 ? 6.618 -15.887 -28.507 1.00 51.03 222 ASP A O 1
ATOM 1574 N N . GLN A 1 223 ? 5.727 -17.365 -29.938 1.00 51.78 223 GLN A N 1
ATOM 1575 C CA . GLN A 1 223 ? 4.981 -18.152 -28.943 1.00 51.78 223 GLN A CA 1
ATOM 1576 C C . GLN A 1 223 ? 5.707 -19.441 -28.520 1.00 51.78 223 GLN A C 1
ATOM 1578 O O . GLN A 1 223 ? 5.061 -20.399 -28.099 1.00 51.78 223 GLN A O 1
ATOM 1583 N N . SER A 1 224 ? 7.032 -19.536 -28.674 1.00 50.59 224 SER A N 1
ATOM 1584 C CA . SER A 1 224 ? 7.701 -20.835 -28.528 1.00 50.59 224 SER A CA 1
ATOM 1585 C C . SER A 1 224 ? 8.067 -21.261 -27.101 1.00 50.59 224 SER A C 1
ATOM 1587 O O . SER A 1 224 ? 8.456 -22.412 -26.963 1.00 50.59 224 SER A O 1
ATOM 1589 N N . ASP A 1 225 ? 7.937 -20.419 -26.064 1.00 52.97 225 ASP A N 1
ATOM 1590 C CA . ASP A 1 225 ? 8.491 -20.731 -24.723 1.00 52.97 225 ASP A CA 1
ATOM 1591 C C . ASP A 1 225 ? 7.627 -20.315 -23.505 1.00 52.97 225 ASP A C 1
ATOM 1593 O O . ASP A 1 225 ? 8.142 -20.181 -22.392 1.00 52.97 225 ASP A O 1
ATOM 1597 N N . SER A 1 226 ? 6.308 -20.123 -23.642 1.00 49.59 226 SER A N 1
ATOM 1598 C CA . SER A 1 226 ? 5.463 -19.854 -22.465 1.00 49.59 226 SER A CA 1
ATOM 1599 C C . SER A 1 226 ? 5.031 -21.148 -21.761 1.00 49.59 226 SER A C 1
ATOM 1601 O O . SER A 1 226 ? 3.959 -21.711 -21.985 1.00 49.59 226 SER A O 1
ATOM 1603 N N . ASP A 1 227 ? 5.899 -21.630 -20.872 1.00 52.09 227 ASP A N 1
ATOM 1604 C CA . ASP A 1 227 ? 5.614 -22.730 -19.946 1.00 52.09 227 ASP A CA 1
ATOM 1605 C C . ASP A 1 227 ? 4.599 -22.246 -18.885 1.00 52.09 227 ASP A C 1
ATOM 1607 O O . ASP A 1 227 ? 4.943 -21.802 -17.785 1.00 52.09 227 ASP A O 1
ATOM 1611 N N . HIS A 1 228 ? 3.315 -22.240 -19.250 1.00 53.59 228 HIS A N 1
ATOM 1612 C CA . HIS A 1 228 ? 2.205 -21.913 -18.356 1.00 53.59 228 HIS A CA 1
ATOM 1613 C C . HIS A 1 228 ? 1.880 -23.126 -17.475 1.00 53.59 228 HIS A C 1
ATOM 1615 O O . HIS A 1 228 ? 0.917 -23.853 -17.719 1.00 53.59 228 HIS A O 1
ATOM 1621 N N . ALA A 1 229 ? 2.688 -23.370 -16.443 1.00 52.09 229 ALA A N 1
ATOM 1622 C CA . ALA A 1 229 ? 2.291 -24.278 -15.372 1.00 52.09 229 ALA A CA 1
ATOM 1623 C C . ALA A 1 229 ? 1.180 -23.595 -14.562 1.00 52.09 229 ALA A C 1
ATOM 1625 O O . ALA A 1 229 ? 1.437 -22.656 -13.812 1.00 52.09 229 ALA A O 1
ATOM 1626 N N . PHE A 1 230 ? -0.061 -24.020 -14.785 1.00 56.03 230 PHE A N 1
ATOM 1627 C CA . PHE A 1 230 ? -1.231 -23.524 -14.077 1.00 56.03 230 PHE A CA 1
ATOM 1628 C C . PHE A 1 230 ? -1.753 -24.625 -13.164 1.00 56.03 230 PHE A C 1
ATOM 1630 O O . PHE A 1 230 ? -2.280 -25.626 -13.651 1.00 56.03 230 PHE A O 1
ATOM 1637 N N . ASP A 1 231 ? -1.587 -24.446 -11.859 1.00 60.22 231 ASP A N 1
ATOM 1638 C CA . ASP A 1 231 ? -2.173 -25.321 -10.850 1.00 60.22 231 ASP A CA 1
ATOM 1639 C C . ASP A 1 231 ? -3.229 -24.519 -10.077 1.00 60.22 231 ASP A C 1
ATOM 1641 O O . ASP A 1 231 ? -2.903 -23.628 -9.294 1.00 60.22 231 ASP A O 1
ATOM 1645 N N . ILE A 1 232 ? -4.510 -24.762 -10.374 1.00 59.34 232 ILE A N 1
ATOM 1646 C CA . ILE A 1 232 ? -5.619 -24.300 -9.530 1.00 59.34 232 ILE A CA 1
ATOM 1647 C C . ILE A 1 232 ? -6.108 -25.512 -8.746 1.00 59.34 232 ILE A C 1
ATOM 1649 O O . ILE A 1 232 ? -6.863 -26.339 -9.269 1.00 59.34 232 ILE A O 1
ATOM 1653 N N . GLU A 1 233 ? -5.772 -25.564 -7.462 1.00 60.44 233 GLU A N 1
ATOM 1654 C CA . GLU A 1 233 ? -6.426 -26.462 -6.515 1.00 60.44 233 GLU A CA 1
ATOM 1655 C C . GLU A 1 233 ? -7.719 -25.814 -5.996 1.00 60.44 233 GLU A C 1
ATOM 1657 O O . GLU A 1 233 ? -7.770 -25.218 -4.918 1.00 60.44 233 GLU A O 1
ATOM 1662 N N . ASN A 1 234 ? -8.808 -25.940 -6.762 1.00 52.16 234 ASN A N 1
ATOM 1663 C CA . ASN A 1 234 ? -10.128 -25.569 -6.259 1.00 52.16 234 ASN A CA 1
ATOM 1664 C C . ASN A 1 234 ? -10.594 -26.639 -5.262 1.00 52.16 234 ASN A C 1
ATOM 1666 O O . ASN A 1 234 ? -11.031 -27.728 -5.650 1.00 52.16 234 ASN A O 1
ATOM 1670 N N . THR A 1 235 ? -10.498 -26.335 -3.969 1.00 52.22 235 THR A N 1
ATOM 1671 C CA . THR A 1 235 ? -11.021 -27.204 -2.915 1.00 52.22 235 THR A CA 1
ATOM 1672 C C . THR A 1 235 ? -12.528 -26.986 -2.811 1.00 52.22 235 THR A C 1
ATOM 1674 O O . THR A 1 235 ? -13.028 -26.419 -1.846 1.00 52.22 235 THR A O 1
ATOM 1677 N N . LEU A 1 236 ? -13.281 -27.446 -3.815 1.00 47.72 236 LEU A N 1
ATOM 1678 C CA . LEU A 1 236 ? -14.727 -27.572 -3.674 1.00 47.72 236 LEU A CA 1
ATOM 1679 C C . LEU A 1 236 ? -14.978 -28.580 -2.551 1.00 47.72 236 LEU A C 1
ATOM 1681 O O . LEU A 1 236 ? -14.830 -29.791 -2.743 1.00 47.72 236 LEU A O 1
ATOM 1685 N N . GLN A 1 237 ? -15.344 -28.077 -1.370 1.00 45.00 237 GLN A N 1
ATOM 1686 C CA . GLN A 1 237 ? -15.887 -28.882 -0.287 1.00 45.00 237 GLN A CA 1
ATOM 1687 C C . GLN A 1 237 ? -17.180 -29.507 -0.816 1.00 45.00 237 GLN A C 1
ATOM 1689 O O . GLN A 1 237 ? -18.253 -28.910 -0.838 1.00 45.00 237 GLN A O 1
ATOM 1694 N N . ARG A 1 238 ? -17.049 -30.704 -1.382 1.00 37.94 238 ARG A N 1
ATOM 1695 C CA . ARG A 1 238 ? -18.171 -31.486 -1.866 1.00 37.94 238 ARG A CA 1
ATOM 1696 C C . ARG A 1 238 ? -18.879 -32.010 -0.625 1.00 37.94 238 ARG A C 1
ATOM 1698 O O . ARG A 1 238 ? -18.544 -33.090 -0.147 1.00 37.94 238 ARG A O 1
ATOM 1705 N N . ASP A 1 239 ? -19.809 -31.222 -0.097 1.00 40.56 239 ASP A N 1
ATOM 1706 C CA . ASP A 1 239 ? -20.702 -31.655 0.970 1.00 40.56 239 ASP A CA 1
ATOM 1707 C C . ASP A 1 239 ? -21.442 -32.907 0.490 1.00 40.56 239 ASP A C 1
ATOM 1709 O O . ASP A 1 239 ? -22.319 -32.868 -0.378 1.00 40.56 239 ASP A O 1
ATOM 1713 N N . VAL A 1 240 ? -21.013 -34.060 1.004 1.00 37.97 240 VAL A N 1
ATOM 1714 C CA . VAL A 1 240 ? -21.716 -35.327 0.836 1.00 37.97 240 VAL A CA 1
ATOM 1715 C C . VAL A 1 240 ? -22.829 -35.329 1.878 1.00 37.97 240 VAL A C 1
ATOM 1717 O O . VAL A 1 240 ? -22.594 -35.692 3.030 1.00 37.97 240 VAL A O 1
ATOM 1720 N N . PHE A 1 241 ? -24.016 -34.872 1.477 1.00 49.88 241 PHE A N 1
ATOM 1721 C CA . PHE A 1 241 ? -25.267 -35.171 2.177 1.00 49.88 241 PHE A CA 1
ATOM 1722 C C . PHE A 1 241 ? -25.800 -36.544 1.757 1.00 49.88 241 PHE A C 1
ATOM 1724 O O . PHE A 1 241 ? -25.727 -36.865 0.546 1.00 49.88 241 PHE A O 1
#

Mean predicted aligned error: 6.83 Å

Foldseek 3Di:
DEDEPEADEEEAEAQEEAEEDEYEYEYAEEYEYEHNEYAEEYEYEYHHYEYEYYHEHYNYEYEYAYYHYEYAYEYYQHAYEYHAYYEHYEYHYHEYAYAEEYEYEAYEDEYAAAYENYAYEYHYEYAYAEEAHHEYYQYNEEYAYAYEYAEEEYEYAAYNAAYEYEYHAHYPDQYAYEYEAHHENYAEEYEYEHEHHQYEYPEHYYVYPYYYYHYHHPDDDDDDDRPHPDDYPHPPPPPDD

pLDDT: mean 87.21, std 14.4, range [37.94, 98.75]

Secondary structure (DSSP, 8-state):
-EEEEET---EEEE--BSS-EEEEEEESS-EEEEE--BSS-EEEEE-SS-EEEEEEEESS-EEEE--SS-EEEEEEEE-S-EEEEE-SS-EEEEEEEESS-EEEEEEEEEEEEEEEEE-S-EEEEEEEEEEEEEEEEEESS-EEEEEEESS--EEEEEEEESS-EEEEEEESSS---EEEEEEEEE-S-EEEEEESSEEEEEEEEE-SS-EEEEEE----S--S-----------------

Radius of gyration: 19.62 Å; Cα contacts (8 Å, |Δi|>4): 772; chains: 1; bounding box: 43×60×55 Å